Protein AF-A0A0N1PFK6-F1 (afdb_monomer)

Organism: Papilio xuthus (NCBI:txid66420)

Solvent-accessible surface area (backbone atoms only — not comparable to full-atom values): 14288 Å² total; per-residue (Å²): 133,55,73,69,57,41,51,41,40,58,69,63,44,64,68,60,34,50,55,53,46,54,52,48,50,71,77,35,75,90,48,53,72,61,76,81,32,76,46,94,57,40,48,54,53,42,52,51,24,39,55,51,46,61,70,35,74,95,40,54,94,47,30,41,56,38,31,46,48,47,32,40,55,36,54,20,63,72,66,43,62,78,63,68,50,61,70,59,53,51,52,34,41,50,47,38,32,30,60,59,40,50,70,73,88,45,88,84,58,74,76,80,66,76,53,59,68,61,36,18,48,26,21,36,51,23,51,36,33,32,46,67,63,21,69,51,49,38,58,46,47,67,80,49,64,56,66,59,11,53,54,39,40,57,77,49,46,90,80,39,98,61,32,70,67,48,51,49,41,48,52,51,34,52,42,44,48,41,73,76,32,65,68,51,32,48,43,36,58,74,74,62,49,34,60,61,46,50,51,50,46,51,53,51,55,54,50,65,66,68,73,68,84,82,68,92,75,90,68,85,76,91,54,76,62,62,57,56,46,51,48,51,52,48,52,43,52,53,59,69,67,59,61,78,78,79,70,74,84,81,82,129

Mean predicted aligned error: 8.83 Å

pLDDT: mean 83.23, std 18.23, range [33.31, 98.56]

Nearest PDB structures (foldseek):
  6nmg-assembly2_B  TM=7.975E-01  e=4.192E-07  Rattus norvegicus
  6nmj-assembly2_B  TM=7.894E-01  e=5.209E-07  Rattus norvegicus
  6n86-assembly1_B  TM=8.298E-01  e=7.703E-07  Bos taurus
  6vu8-assembly1_A  TM=7.741E-01  e=7.062E-07  Rattus norvegicus
  6nmj-assembly1_A  TM=7.423E-01  e=2.491E-06  Rattus norvegicus

Sequence (252 aa):
MNEEEIKVLSSGDKSGVLQILEKFLKDNENVFTFPNLSMNNNRVSLWAALFQLIQEPSLESVHAMCLSALRILSRDKLEVDAIVCEKWIIILIDKAGLFNFLNIDDETRPVEIIPQKEEAIEALKCLCNLALNSEVSRALCAHTAIAQGLVARLRSYKDIPYKDDIMLFDMKLLFILTALRQDISAKIKSELHGMDYLISCLNEIITEASVDPDVAGACGGVTGDSHCFLQIIFYFCAKFHQDPRSHSEYNA

InterPro domains:
  IPR011989 Armadillo-like helical [G3DSA:1.25.10.10] (6-250)
  IPR016024 Armadillo-type fold [SSF48371] (14-205)
  IPR019318 Guanine nucleotide exchange factor, Ric8 [PF10165] (66-211)
  IPR019318 Guanine nucleotide exchange factor, Ric8 [PTHR12425] (15-210)

Radius of gyration: 19.98 Å; Cα contacts (8 Å, |Δi|>4): 245; chains: 1; bounding box: 55×53×53 Å

Foldseek 3Di:
DDPVLLVLLQVLPLVSVVVSLVVLCVVQVPPQADPVCVPPVNLLSNLVSLLVLLPDPVNVVCNLSSLSNLLSSLSHLPCLQVRDDLVSLVSLCVQLLLVLLPPPVPPPDDDRPQHDPSSNLSSLSSLLSCLQRYVNSLVSVLVDCSLVSLLSVLVPLVVHPPSLSSLLSSLSNLLSNLVPDVSSVCCCVPPSVSVVSLVVSVVVLVVVVVVDPPPPDDDDDPDCSSVVSCVSSVVVNVVSVPDPVVPPPPDD

Structure (mmCIF, N/CA/C/O backbone):
data_AF-A0A0N1PFK6-F1
#
_entry.id   AF-A0A0N1PFK6-F1
#
loop_
_atom_site.group_PDB
_atom_site.id
_atom_site.type_symbol
_atom_site.label_atom_id
_atom_site.label_alt_id
_atom_site.label_comp_id
_atom_site.label_asym_id
_atom_site.label_entity_id
_atom_site.label_seq_id
_atom_site.pdbx_PDB_ins_code
_atom_site.Cartn_x
_atom_site.Cartn_y
_atom_site.Cartn_z
_atom_site.occupancy
_atom_site.B_iso_or_equiv
_atom_site.auth_seq_id
_atom_site.auth_comp_id
_atom_site.auth_asym_id
_atom_site.auth_atom_id
_atom_site.pdbx_PDB_model_num
ATOM 1 N N . MET A 1 1 ? -6.888 -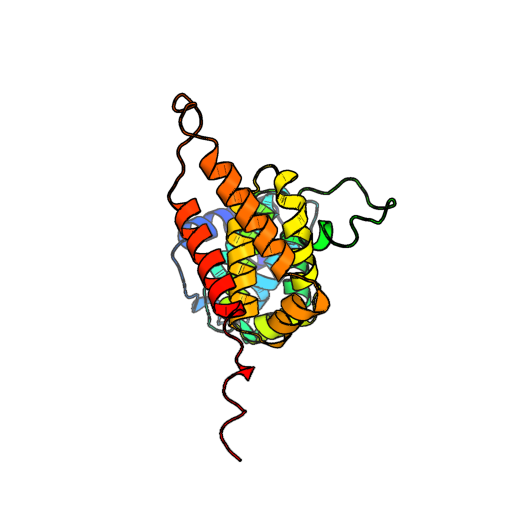4.265 19.476 1.00 87.06 1 MET A N 1
ATOM 2 C CA . MET A 1 1 ? -8.054 -3.376 19.582 1.00 87.06 1 MET A CA 1
ATOM 3 C C . MET A 1 1 ? -9.297 -4.204 19.847 1.00 87.06 1 MET A C 1
ATOM 5 O O . MET A 1 1 ? -9.402 -5.290 19.282 1.00 87.06 1 MET A O 1
ATOM 9 N N . ASN A 1 2 ? -10.178 -3.740 20.728 1.00 88.00 2 ASN A N 1
ATOM 10 C CA . ASN A 1 2 ? -11.491 -4.343 20.982 1.00 88.00 2 ASN A CA 1
ATOM 11 C C . ASN A 1 2 ? -12.616 -3.566 20.265 1.00 88.00 2 ASN A C 1
ATOM 13 O O . ASN A 1 2 ? -12.363 -2.543 19.634 1.00 88.00 2 ASN A O 1
ATOM 17 N N . GLU A 1 3 ? -13.854 -4.056 20.352 1.00 89.56 3 GLU A N 1
ATOM 18 C CA . GLU A 1 3 ? -15.020 -3.440 19.696 1.00 89.56 3 GLU A CA 1
ATOM 19 C C . GLU A 1 3 ? -15.265 -1.986 20.111 1.00 89.56 3 GLU A C 1
ATOM 21 O O . GLU A 1 3 ? -15.602 -1.161 19.266 1.00 89.56 3 GLU A O 1
ATOM 26 N N . GLU A 1 4 ? -15.067 -1.646 21.386 1.00 91.94 4 GLU A N 1
ATOM 27 C CA . GLU A 1 4 ? -15.267 -0.273 21.860 1.00 91.94 4 GLU A CA 1
ATOM 28 C C . GLU A 1 4 ? -14.193 0.674 21.318 1.00 91.94 4 GLU A C 1
ATOM 30 O O . GLU A 1 4 ? -14.508 1.771 20.863 1.00 91.94 4 GLU A O 1
ATOM 35 N N . GLU A 1 5 ? -12.935 0.227 21.263 1.00 94.31 5 GLU A N 1
ATOM 36 C CA . GLU A 1 5 ? -11.854 0.980 20.620 1.00 94.31 5 GLU A CA 1
ATOM 37 C C . GLU A 1 5 ? -12.150 1.190 19.118 1.00 94.31 5 GLU A C 1
ATOM 39 O O . GLU A 1 5 ? -11.959 2.291 18.607 1.00 94.31 5 GLU A O 1
ATOM 44 N N . ILE A 1 6 ? -12.703 0.192 18.413 1.00 95.19 6 ILE A N 1
ATOM 45 C CA . ILE A 1 6 ? -13.096 0.320 16.993 1.00 95.19 6 ILE A CA 1
ATOM 46 C C . ILE A 1 6 ? -14.239 1.332 16.805 1.00 95.19 6 ILE A C 1
ATOM 48 O O . ILE A 1 6 ? -14.230 2.099 15.838 1.00 95.19 6 ILE A O 1
ATOM 52 N N . LYS A 1 7 ? -15.212 1.386 17.723 1.00 94.19 7 LYS A N 1
ATOM 53 C CA . LYS A 1 7 ? -16.290 2.390 17.673 1.00 94.19 7 LYS A CA 1
ATOM 54 C C . LYS A 1 7 ? -15.757 3.810 17.850 1.00 94.19 7 LYS A C 1
ATOM 56 O O . LYS A 1 7 ? -16.206 4.704 17.139 1.00 94.19 7 LYS A O 1
ATOM 61 N N . VAL A 1 8 ? -14.786 4.014 18.744 1.00 94.69 8 VAL A N 1
ATOM 62 C CA . VAL A 1 8 ? -14.119 5.318 18.909 1.00 94.69 8 VAL A CA 1
ATOM 63 C C . VAL A 1 8 ? -13.335 5.694 17.651 1.00 94.69 8 VAL A C 1
ATOM 65 O O . VAL A 1 8 ? -13.401 6.837 17.215 1.00 94.69 8 VAL A O 1
ATOM 68 N N . LEU A 1 9 ? -12.654 4.743 17.004 1.00 96.12 9 LEU A N 1
ATOM 69 C CA . LEU A 1 9 ? -12.011 5.013 15.712 1.00 96.12 9 LEU A CA 1
ATOM 70 C C . LEU A 1 9 ? -13.029 5.432 14.645 1.00 96.12 9 LEU A C 1
ATOM 72 O O . LEU A 1 9 ? -12.786 6.364 13.887 1.00 96.12 9 LEU A O 1
ATOM 76 N N . SER A 1 10 ? -14.189 4.779 14.622 1.00 93.81 10 SER A N 1
ATOM 77 C CA . SER A 1 10 ? -15.251 5.059 13.649 1.00 93.81 10 SER A CA 1
ATOM 78 C C . SER A 1 10 ? -15.951 6.404 13.884 1.00 93.81 10 SER A C 1
ATOM 80 O O . SER A 1 10 ? -16.542 6.948 12.952 1.00 93.81 10 SER A O 1
ATOM 82 N N . SER A 1 11 ? -15.911 6.949 15.107 1.00 92.38 11 SER A N 1
ATOM 83 C CA . SER A 1 11 ? -16.504 8.257 15.412 1.00 92.38 11 SER A CA 1
ATOM 84 C C . SER A 1 11 ? -15.656 9.430 14.918 1.00 92.38 11 SER A C 1
ATOM 86 O O . SER A 1 11 ? -16.182 10.532 14.775 1.00 92.38 11 SER A O 1
ATOM 88 N N . GLY A 1 12 ? -14.360 9.209 14.668 1.00 90.19 12 GLY A N 1
ATOM 89 C CA . GLY A 1 12 ? -13.431 10.262 14.266 1.00 90.19 12 GLY A CA 1
ATOM 90 C C . GLY A 1 12 ? -13.062 11.237 15.388 1.00 90.19 12 GLY A C 1
ATOM 91 O O . GLY A 1 12 ? -12.513 12.300 15.098 1.00 90.19 12 GLY A O 1
ATOM 92 N N . ASP A 1 13 ? -13.337 10.911 16.660 1.00 92.19 13 ASP A N 1
ATOM 93 C CA . ASP A 1 13 ? -12.900 11.746 17.786 1.00 92.19 13 ASP A CA 1
ATOM 94 C C . ASP A 1 13 ? -11.369 11.788 17.856 1.00 92.19 13 ASP A C 1
ATOM 96 O O . ASP A 1 13 ? -10.722 10.832 18.280 1.00 92.19 13 ASP A O 1
ATOM 100 N N . LYS A 1 14 ? -10.780 12.915 17.448 1.00 91.38 14 LYS A N 1
ATOM 101 C CA . LYS A 1 14 ? -9.330 13.061 17.274 1.00 91.38 14 LYS A CA 1
ATOM 102 C C . LYS A 1 14 ? -8.529 12.657 18.515 1.00 91.38 14 LYS A C 1
ATOM 104 O O . LYS A 1 14 ? -7.483 12.026 18.375 1.00 91.38 14 LYS A O 1
ATOM 109 N N . SER A 1 15 ? -8.996 13.017 19.714 1.00 93.00 15 SER A N 1
ATOM 110 C CA . SER A 1 15 ? -8.278 12.701 20.954 1.00 93.00 15 SER A CA 1
ATOM 111 C C . SER A 1 15 ? -8.319 11.204 21.259 1.00 93.00 15 SER A C 1
ATOM 113 O O . SER A 1 15 ? -7.267 10.605 21.492 1.00 93.00 15 SER A O 1
ATOM 115 N N . GLY A 1 16 ? -9.502 10.586 21.189 1.00 94.06 16 GLY A N 1
ATOM 116 C CA . GLY A 1 16 ? -9.662 9.145 21.363 1.00 94.06 16 GLY A CA 1
ATOM 117 C C . GLY A 1 16 ? -8.916 8.335 20.302 1.00 94.06 16 GLY A C 1
ATOM 118 O O . GLY A 1 16 ? -8.212 7.385 20.639 1.00 94.06 16 GLY A O 1
ATOM 119 N N . VAL A 1 17 ? -8.998 8.746 19.033 1.00 95.81 17 VAL A N 1
ATOM 120 C CA . VAL A 1 17 ? -8.288 8.117 17.909 1.00 95.81 17 VAL A CA 1
ATOM 121 C C . VAL A 1 17 ? -6.782 8.105 18.157 1.00 95.81 17 VAL A C 1
ATOM 123 O O . VAL A 1 17 ? -6.159 7.049 18.055 1.00 95.81 17 VAL A O 1
ATOM 126 N N . LEU A 1 18 ? -6.200 9.250 18.523 1.00 95.62 18 LEU A N 1
ATOM 127 C CA . LEU A 1 18 ? -4.764 9.366 18.766 1.00 95.62 18 LEU A CA 1
ATOM 128 C C . LEU A 1 18 ? -4.313 8.440 19.903 1.00 95.62 18 LEU A C 1
ATOM 130 O O . LEU A 1 18 ? -3.395 7.647 19.709 1.00 95.62 18 LEU A O 1
ATOM 134 N N . GLN A 1 19 ? -5.011 8.453 21.043 1.00 96.00 19 GLN A N 1
ATOM 135 C CA . GLN A 1 19 ? -4.680 7.592 22.186 1.00 96.00 19 GLN A CA 1
ATOM 136 C C . GLN A 1 19 ? -4.753 6.097 21.839 1.00 96.00 19 GLN A C 1
ATOM 138 O O . GLN A 1 19 ? -3.882 5.314 22.226 1.00 96.00 19 GLN A O 1
ATOM 143 N N . ILE A 1 20 ? -5.788 5.691 21.099 1.00 97.56 20 ILE A N 1
ATOM 144 C CA . ILE A 1 20 ? -5.989 4.296 20.692 1.00 97.56 20 ILE A CA 1
ATOM 145 C C . ILE A 1 20 ? -4.896 3.851 19.718 1.00 97.56 20 ILE A C 1
ATOM 147 O O . ILE A 1 20 ? -4.346 2.757 19.875 1.00 97.56 20 ILE A O 1
ATOM 151 N N . LEU A 1 21 ? -4.564 4.685 18.728 1.00 97.38 21 LEU A N 1
ATOM 152 C CA . LEU A 1 21 ? -3.525 4.375 17.751 1.00 97.38 21 LEU A CA 1
ATOM 153 C C . LEU A 1 21 ? -2.139 4.326 18.405 1.00 97.38 21 LEU A C 1
ATOM 155 O O . LEU A 1 21 ? -1.420 3.360 18.172 1.00 97.38 21 LEU A O 1
ATOM 159 N N . GLU A 1 22 ? -1.773 5.284 19.262 1.00 96.56 22 GLU A N 1
ATOM 160 C CA . GLU A 1 22 ? -0.477 5.285 19.964 1.00 96.56 22 GLU A CA 1
ATOM 161 C C . GLU A 1 22 ? -0.272 4.000 20.767 1.00 96.56 22 GLU A C 1
ATOM 163 O O . GLU A 1 22 ? 0.755 3.326 20.637 1.00 96.56 22 GLU A O 1
ATOM 168 N N . LYS A 1 23 ? -1.283 3.623 21.556 1.00 96.88 23 LYS A N 1
ATOM 169 C CA . LYS A 1 23 ? -1.273 2.381 22.330 1.00 96.88 23 LYS A CA 1
ATOM 170 C C . LYS A 1 23 ? -1.140 1.163 21.418 1.00 96.88 23 LYS A C 1
ATOM 172 O O . LYS A 1 23 ? -0.291 0.309 21.653 1.00 96.88 23 LYS A O 1
ATOM 177 N N . PHE A 1 24 ? -1.943 1.086 20.357 1.00 97.12 24 PHE A N 1
ATOM 178 C CA . PHE A 1 24 ? -1.900 -0.049 19.439 1.00 97.12 24 PHE A CA 1
ATOM 179 C C . PHE A 1 24 ? -0.540 -0.199 18.756 1.00 97.12 24 PHE A C 1
ATOM 181 O O . PHE A 1 24 ? -0.008 -1.307 18.719 1.00 97.12 24 PHE A O 1
ATOM 188 N N . LEU A 1 25 ? 0.032 0.889 18.236 1.00 96.75 25 LEU A N 1
ATOM 189 C CA . LEU A 1 25 ? 1.325 0.854 17.554 1.00 96.75 25 LEU A CA 1
ATOM 190 C C . LEU A 1 25 ? 2.434 0.395 18.503 1.00 96.75 25 LEU A C 1
ATOM 192 O O . LEU A 1 25 ? 3.212 -0.488 18.143 1.00 96.75 25 LEU A O 1
ATOM 196 N N . LYS A 1 26 ? 2.449 0.927 19.730 1.00 96.12 26 LYS A N 1
ATOM 197 C CA . LYS A 1 26 ? 3.406 0.542 20.772 1.00 96.12 26 LYS A CA 1
ATOM 198 C C . LYS A 1 26 ? 3.304 -0.939 21.140 1.00 96.12 26 LYS A C 1
ATOM 200 O O . LYS A 1 26 ? 4.322 -1.614 21.258 1.00 96.12 26 LYS A O 1
ATOM 205 N N . ASP A 1 27 ? 2.087 -1.446 21.307 1.00 95.69 27 ASP A N 1
ATOM 206 C CA . ASP A 1 27 ? 1.864 -2.806 21.801 1.00 95.69 27 ASP A CA 1
ATOM 207 C C . ASP A 1 27 ? 2.054 -3.878 20.711 1.00 95.69 27 ASP A C 1
ATOM 209 O O . ASP A 1 27 ? 2.263 -5.048 21.028 1.00 95.69 27 ASP A O 1
ATOM 213 N N . ASN A 1 28 ? 1.971 -3.509 19.424 1.00 95.25 28 ASN A N 1
ATOM 214 C CA . ASN A 1 28 ? 1.852 -4.474 18.323 1.00 95.25 28 ASN A CA 1
ATOM 215 C C . ASN A 1 28 ? 2.958 -4.379 17.262 1.00 95.25 28 ASN A C 1
ATOM 217 O O . ASN A 1 28 ? 2.881 -5.063 16.240 1.00 95.25 28 ASN A O 1
ATOM 221 N N . GLU A 1 29 ? 4.013 -3.591 17.488 1.00 91.06 29 GLU A N 1
ATOM 222 C CA . GLU A 1 29 ? 5.084 -3.378 16.504 1.00 91.06 29 GLU A CA 1
ATOM 223 C C . GLU A 1 29 ? 5.732 -4.679 16.000 1.00 91.06 29 GLU A C 1
ATOM 225 O O . GLU A 1 29 ? 6.093 -4.761 14.826 1.00 91.06 29 GLU A O 1
ATOM 230 N N . ASN A 1 30 ? 5.835 -5.705 16.851 1.00 91.62 30 ASN A N 1
ATOM 231 C CA . ASN A 1 30 ? 6.429 -7.012 16.533 1.00 91.62 30 ASN A CA 1
ATOM 232 C C . ASN A 1 30 ? 5.401 -8.155 16.495 1.00 91.62 30 ASN A C 1
ATOM 234 O O . ASN A 1 30 ? 5.761 -9.329 16.570 1.00 91.62 30 ASN A O 1
ATOM 238 N N . VAL A 1 31 ? 4.114 -7.823 16.384 1.00 93.19 31 VAL A N 1
ATOM 239 C CA . VAL A 1 31 ? 3.025 -8.801 16.303 1.00 93.19 31 VAL A CA 1
ATOM 240 C C . VAL A 1 31 ? 2.725 -9.124 14.837 1.00 93.19 31 VAL A C 1
ATOM 242 O O . VAL A 1 31 ? 2.767 -8.253 13.965 1.00 93.19 31 VAL A O 1
ATOM 245 N N . PHE A 1 32 ? 2.445 -10.402 14.568 1.00 91.62 32 PHE A N 1
ATOM 246 C CA . PHE A 1 32 ? 2.219 -10.934 13.217 1.00 91.62 32 PHE A CA 1
ATOM 247 C C . PHE A 1 32 ? 0.873 -11.647 13.048 1.00 91.62 32 PHE A C 1
ATOM 249 O O . PHE A 1 32 ? 0.546 -12.047 11.939 1.00 91.62 32 PHE A O 1
ATOM 256 N N . THR A 1 33 ? 0.101 -11.831 14.121 1.00 91.44 33 THR A N 1
ATOM 257 C CA . THR A 1 33 ? -1.222 -12.472 14.066 1.00 91.44 33 THR A CA 1
ATOM 258 C C . THR A 1 33 ? -2.175 -11.774 15.023 1.00 91.44 33 THR A C 1
ATOM 260 O O . THR A 1 33 ? -1.762 -11.375 16.112 1.00 91.44 33 THR A O 1
ATOM 263 N N . PHE A 1 34 ? -3.447 -11.657 14.637 1.00 91.81 34 PHE A N 1
ATOM 264 C CA . PHE A 1 34 ? -4.484 -11.013 15.447 1.00 91.81 34 PHE A CA 1
ATOM 265 C C . PHE A 1 34 ? -5.727 -11.903 15.596 1.00 91.81 34 PHE A C 1
ATOM 267 O O . PHE A 1 34 ? -6.791 -11.576 15.062 1.00 91.81 34 PHE A O 1
ATOM 274 N N . PRO A 1 35 ? -5.645 -13.030 16.333 1.00 89.56 35 PRO A N 1
ATOM 275 C CA . PRO A 1 35 ? -6.764 -13.968 16.455 1.00 89.56 35 PRO A CA 1
ATOM 276 C C . PRO A 1 35 ? -8.042 -13.325 17.007 1.00 89.56 35 PRO A C 1
ATOM 278 O O . PRO A 1 35 ? -9.144 -13.671 16.587 1.00 89.56 35 PRO A O 1
ATOM 281 N N . ASN A 1 36 ? -7.893 -12.344 17.900 1.00 87.56 36 ASN A N 1
ATOM 282 C CA . ASN A 1 36 ? -8.989 -11.584 18.500 1.00 87.56 36 ASN A CA 1
ATOM 283 C C . ASN A 1 36 ? -9.784 -10.734 17.492 1.00 87.56 36 ASN A C 1
ATOM 285 O O . ASN A 1 36 ? -10.926 -10.382 17.778 1.00 87.56 36 ASN A O 1
ATOM 289 N N . LEU A 1 37 ? -9.210 -10.404 16.329 1.00 90.69 37 LEU A N 1
ATOM 290 C CA . LEU A 1 37 ? -9.904 -9.657 15.276 1.00 90.69 37 LEU A CA 1
ATOM 291 C C . LEU A 1 37 ? -10.768 -10.547 14.371 1.00 90.69 37 LEU A C 1
ATOM 293 O O . LEU A 1 37 ? -11.620 -10.024 13.658 1.00 90.69 37 LEU A O 1
ATOM 297 N N . SER A 1 38 ? -10.592 -11.869 14.427 1.00 86.31 38 SER A N 1
ATOM 298 C CA . SER A 1 38 ? -11.361 -12.836 13.621 1.00 86.31 38 SER A CA 1
ATOM 299 C C . SER A 1 38 ? -12.799 -13.030 14.132 1.00 86.31 38 SER A C 1
ATOM 301 O O . SER A 1 38 ? -13.604 -13.719 13.516 1.00 86.31 38 SER A O 1
ATOM 303 N N . MET A 1 39 ? -13.140 -12.444 15.283 1.00 85.25 39 MET A N 1
ATOM 304 C CA . MET A 1 39 ? -14.482 -12.497 15.867 1.00 85.25 39 MET A CA 1
ATOM 305 C C . MET A 1 39 ? -15.296 -11.262 15.467 1.00 85.25 39 MET A C 1
ATOM 307 O O . MET A 1 39 ? -14.737 -10.179 15.302 1.00 85.25 39 MET A O 1
ATOM 311 N N . ASN A 1 40 ? -16.620 -11.413 15.352 1.00 85.50 40 ASN A N 1
ATOM 312 C CA . ASN A 1 40 ? -17.589 -10.314 15.203 1.00 85.50 40 ASN A CA 1
ATOM 313 C C . ASN A 1 40 ? -17.289 -9.315 14.066 1.00 85.50 40 ASN A C 1
ATOM 315 O O . ASN A 1 40 ? -17.614 -8.136 14.168 1.00 85.50 40 ASN A O 1
ATOM 319 N N . ASN A 1 41 ? -16.664 -9.769 12.973 1.00 89.50 41 ASN A N 1
ATOM 320 C CA . ASN A 1 41 ? -16.214 -8.917 11.863 1.00 89.50 41 ASN A CA 1
ATOM 321 C C . ASN A 1 41 ? -15.255 -7.783 12.283 1.00 89.50 41 ASN A C 1
ATOM 323 O O . ASN A 1 41 ? -15.082 -6.815 11.541 1.00 89.50 41 ASN A O 1
ATOM 327 N N . ASN A 1 42 ? -14.596 -7.898 13.441 1.00 92.56 42 ASN A N 1
ATOM 328 C CA . ASN A 1 42 ? -13.743 -6.845 13.993 1.00 92.56 42 ASN A CA 1
ATOM 329 C C . ASN A 1 42 ? -12.601 -6.465 13.052 1.00 92.56 42 ASN A C 1
ATOM 331 O O . ASN A 1 42 ? -12.266 -5.287 12.950 1.00 92.56 42 ASN A O 1
ATOM 335 N N . ARG A 1 43 ? -12.035 -7.432 12.321 1.00 93.50 43 ARG A N 1
ATOM 336 C CA . ARG A 1 43 ? -11.004 -7.177 11.308 1.00 93.50 43 ARG A CA 1
ATOM 337 C C . ARG A 1 43 ? -11.504 -6.228 10.214 1.00 93.50 43 ARG A C 1
ATOM 339 O O . ARG A 1 43 ? -10.863 -5.212 9.961 1.00 93.50 43 ARG A O 1
ATOM 346 N N . VAL A 1 44 ? -12.661 -6.524 9.615 1.00 93.69 44 VAL A N 1
ATOM 347 C CA . VAL A 1 44 ? -13.271 -5.690 8.563 1.00 93.69 44 VAL A CA 1
ATOM 348 C C . VAL A 1 44 ? -13.633 -4.313 9.112 1.00 93.69 44 VAL A C 1
ATOM 350 O O . VAL A 1 44 ? -13.287 -3.307 8.498 1.00 93.69 44 VAL A O 1
ATOM 353 N N . SER A 1 45 ? -14.278 -4.260 10.280 1.00 95.31 45 SER A N 1
ATOM 354 C CA . SER A 1 45 ? -14.696 -3.006 10.918 1.00 95.31 45 SER A CA 1
ATOM 355 C C . SER A 1 45 ? -13.506 -2.108 11.256 1.00 95.31 45 SER A C 1
ATOM 357 O O . SER A 1 45 ? -13.553 -0.906 11.009 1.00 95.31 45 SER A O 1
ATOM 359 N N . LEU A 1 46 ? -12.412 -2.686 11.761 1.00 96.06 46 LEU A N 1
ATOM 360 C CA . LEU A 1 46 ? -11.185 -1.949 12.046 1.00 96.06 46 LEU A CA 1
ATOM 361 C C . LEU A 1 46 ? -10.554 -1.391 10.768 1.00 96.06 46 LEU A C 1
ATOM 363 O O . LEU A 1 46 ? -10.216 -0.212 10.724 1.00 96.06 46 LEU A O 1
ATOM 367 N N . TRP A 1 47 ? -10.413 -2.206 9.720 1.00 96.94 47 TRP A N 1
ATOM 368 C CA . TRP A 1 47 ? -9.865 -1.733 8.446 1.00 96.94 47 TRP A CA 1
ATOM 369 C C . TRP A 1 47 ? -10.730 -0.622 7.849 1.00 96.94 47 TRP A C 1
ATOM 371 O O . TRP A 1 47 ? -10.199 0.412 7.451 1.00 96.94 47 TRP A O 1
ATOM 381 N N . ALA A 1 48 ? -12.054 -0.787 7.857 1.00 97.25 48 ALA A N 1
ATOM 382 C CA . ALA A 1 48 ? -12.984 0.232 7.388 1.00 97.25 48 ALA A CA 1
ATOM 383 C C . ALA A 1 48 ? -12.831 1.553 8.160 1.00 97.25 48 ALA A C 1
ATOM 385 O O . ALA A 1 48 ? -12.725 2.603 7.527 1.00 97.25 48 ALA A O 1
ATOM 386 N N . ALA A 1 49 ? -12.742 1.499 9.494 1.00 97.94 49 ALA A N 1
ATOM 387 C CA . ALA A 1 49 ? -12.527 2.679 10.329 1.00 97.94 49 ALA A CA 1
ATOM 388 C C . ALA A 1 49 ? -11.189 3.369 10.011 1.00 97.94 49 ALA A C 1
ATOM 390 O O . ALA A 1 49 ? -11.154 4.580 9.810 1.00 97.94 49 ALA A O 1
ATOM 391 N N . LEU A 1 50 ? -10.092 2.612 9.887 1.00 98.31 50 LEU A N 1
ATOM 392 C CA . LEU A 1 50 ? -8.776 3.166 9.544 1.00 98.31 50 LEU A CA 1
ATOM 393 C C . LEU A 1 50 ? -8.778 3.835 8.165 1.00 98.31 50 LEU A C 1
ATOM 395 O O . LEU A 1 50 ? -8.280 4.950 8.026 1.00 98.31 50 LEU A O 1
ATOM 399 N N . PHE A 1 51 ? -9.370 3.197 7.152 1.00 98.25 51 PHE A N 1
ATOM 400 C CA . PHE A 1 51 ? -9.486 3.796 5.822 1.00 98.25 51 PHE A CA 1
ATOM 401 C C . PHE A 1 51 ? -10.384 5.035 5.818 1.00 98.25 51 PHE A C 1
ATOM 403 O O . PHE A 1 51 ? -10.065 5.994 5.123 1.00 98.25 51 PHE A O 1
ATOM 410 N N . GLN A 1 52 ? -11.459 5.062 6.609 1.00 97.62 52 GLN A N 1
ATOM 411 C CA . GLN A 1 52 ? -12.293 6.254 6.761 1.00 97.62 52 GLN A CA 1
ATOM 412 C C . GLN A 1 52 ? -11.501 7.423 7.365 1.00 97.62 52 GLN A C 1
ATOM 414 O O . GLN A 1 52 ? -11.569 8.530 6.840 1.00 97.62 52 GLN A O 1
ATOM 419 N N . LEU A 1 53 ? -10.707 7.174 8.411 1.00 97.81 53 LEU A N 1
ATOM 420 C CA . LEU A 1 53 ? -9.861 8.190 9.047 1.00 97.81 53 LEU A CA 1
ATOM 421 C C . LEU A 1 53 ? -8.813 8.763 8.080 1.00 97.81 53 LEU A C 1
ATOM 423 O O . LEU A 1 53 ? -8.626 9.974 8.031 1.00 97.81 53 LEU A O 1
ATOM 427 N N . ILE A 1 54 ? -8.171 7.908 7.274 1.00 97.00 54 ILE A N 1
ATOM 428 C CA . ILE A 1 54 ? -7.171 8.300 6.258 1.00 97.00 54 ILE A CA 1
ATOM 429 C C . ILE A 1 54 ? -7.777 9.199 5.168 1.00 97.00 54 ILE A C 1
ATOM 431 O O . ILE A 1 54 ? -7.072 10.002 4.559 1.00 97.00 54 ILE A O 1
ATOM 435 N N . GLN A 1 55 ? -9.076 9.058 4.898 1.00 95.38 55 GLN A N 1
ATOM 436 C CA . GLN A 1 55 ? -9.783 9.865 3.904 1.00 95.38 55 GLN A CA 1
ATOM 437 C C . GLN A 1 55 ? -10.342 11.179 4.468 1.00 95.38 55 GLN A C 1
ATOM 439 O O . GLN A 1 55 ? -10.789 12.008 3.681 1.00 95.38 55 GLN A O 1
ATOM 444 N N . GLU A 1 56 ? -10.323 11.385 5.787 1.00 95.56 56 GLU A N 1
ATOM 445 C CA . GLU A 1 56 ? -10.872 12.576 6.441 1.00 95.56 56 GLU A CA 1
ATOM 446 C C . GLU A 1 56 ? -9.800 13.680 6.556 1.00 95.56 56 GLU A C 1
ATOM 448 O O . GLU A 1 56 ? -8.867 13.535 7.356 1.00 95.56 56 GLU A O 1
ATOM 453 N N . PRO A 1 57 ? -9.899 14.795 5.800 1.00 92.94 57 PRO A N 1
ATOM 454 C CA . PRO A 1 57 ? -8.862 15.830 5.788 1.00 92.94 57 PRO A CA 1
ATOM 455 C C . PRO A 1 57 ? -8.675 16.521 7.142 1.00 92.94 57 PRO A C 1
ATOM 457 O O . PRO A 1 57 ? -7.559 16.888 7.499 1.00 92.94 57 PRO A O 1
ATOM 460 N N . SER A 1 58 ? -9.737 16.657 7.946 1.00 93.94 58 SER A N 1
ATOM 461 C CA . SER A 1 58 ? -9.633 17.258 9.287 1.00 93.94 58 SER A CA 1
ATOM 462 C C . SER A 1 58 ? -8.792 16.429 10.273 1.00 93.94 58 SER A C 1
ATOM 464 O O . SER A 1 58 ? -8.383 16.922 11.332 1.00 93.94 58 SER A O 1
ATOM 466 N N . LEU A 1 59 ? -8.491 15.179 9.910 1.00 94.50 59 LEU A N 1
ATOM 467 C CA . LEU A 1 59 ? -7.730 14.213 10.692 1.00 94.50 59 LEU A CA 1
ATOM 468 C C . LEU A 1 59 ? -6.346 13.913 10.095 1.00 94.50 59 LEU A C 1
ATOM 470 O O . LEU A 1 59 ? -5.723 12.933 10.491 1.00 94.50 59 LEU A O 1
ATOM 474 N N . GLU A 1 60 ? -5.819 14.776 9.221 1.00 93.25 60 GLU A N 1
ATOM 475 C CA . GLU A 1 60 ? -4.496 14.623 8.583 1.00 93.25 60 GLU A CA 1
ATOM 476 C C . GLU A 1 60 ? -3.385 14.227 9.572 1.00 93.25 60 GLU A C 1
ATOM 478 O O . GLU A 1 60 ? -2.628 13.289 9.339 1.00 93.25 60 GLU A O 1
ATOM 483 N N . SER A 1 61 ? -3.366 14.830 10.765 1.00 93.94 61 SER A N 1
ATOM 484 C CA . SER A 1 61 ? -2.368 14.532 11.804 1.00 93.94 61 SER A CA 1
ATOM 485 C C . SER A 1 61 ? -2.334 13.075 12.298 1.00 93.94 61 SER A C 1
ATOM 487 O O . SER A 1 61 ? -1.385 12.703 12.980 1.00 93.94 61 SER A O 1
ATOM 489 N N . VAL A 1 62 ? -3.367 12.262 12.033 1.00 96.19 62 VAL A N 1
ATOM 490 C CA . VAL A 1 62 ? -3.403 10.833 12.411 1.00 96.19 62 VAL A CA 1
ATOM 491 C C . VAL A 1 62 ? -3.265 9.887 11.213 1.00 96.19 62 VAL A C 1
ATOM 493 O O . VAL A 1 62 ? -3.226 8.670 11.409 1.00 96.19 62 VAL A O 1
ATOM 496 N N . HIS A 1 63 ? -3.164 10.394 9.978 1.00 97.00 63 HIS A N 1
ATOM 497 C CA . HIS A 1 63 ? -3.112 9.565 8.763 1.00 97.00 63 HIS A CA 1
ATOM 498 C C . HIS A 1 63 ? -1.909 8.616 8.771 1.00 97.00 63 HIS A C 1
ATOM 500 O O . HIS A 1 63 ? -2.082 7.409 8.590 1.00 97.00 63 HIS A O 1
ATOM 506 N N . ALA A 1 64 ? -0.714 9.120 9.091 1.00 97.06 64 ALA A N 1
ATOM 507 C CA . ALA A 1 64 ? 0.500 8.304 9.189 1.00 97.06 64 ALA A CA 1
ATOM 508 C C . ALA A 1 64 ? 0.383 7.180 10.240 1.00 97.06 64 ALA A C 1
ATOM 510 O O . ALA A 1 64 ? 0.846 6.056 10.025 1.00 97.06 64 ALA A O 1
ATOM 511 N N . MET A 1 65 ? -0.296 7.443 11.362 1.00 97.62 65 MET A N 1
ATOM 512 C CA . MET A 1 65 ? -0.545 6.438 12.400 1.00 97.62 65 MET A CA 1
ATOM 513 C C . MET A 1 65 ? -1.547 5.375 11.941 1.00 97.62 65 MET A C 1
ATOM 515 O O . MET A 1 65 ? -1.356 4.189 12.213 1.00 97.62 65 MET A O 1
ATOM 519 N N . CYS A 1 66 ? -2.590 5.778 11.211 1.00 98.31 66 CYS A N 1
ATOM 520 C CA . CYS A 1 66 ? -3.550 4.846 10.622 1.00 98.31 66 CYS A CA 1
ATOM 521 C C . CYS A 1 66 ? -2.868 3.923 9.603 1.00 98.31 66 CYS A C 1
ATOM 523 O O . CYS A 1 66 ? -3.067 2.709 9.637 1.00 98.31 66 CYS A O 1
ATOM 525 N N . LEU A 1 67 ? -2.007 4.476 8.742 1.00 98.56 67 LEU A N 1
ATOM 526 C CA . LEU A 1 67 ? -1.214 3.710 7.776 1.00 98.56 67 LEU A CA 1
ATOM 527 C C . LEU A 1 67 ? -0.222 2.769 8.473 1.00 98.56 67 LEU A C 1
ATOM 529 O O . LEU A 1 67 ? -0.106 1.607 8.086 1.00 98.56 67 LEU A O 1
ATOM 533 N N . SER A 1 68 ? 0.411 3.217 9.560 1.00 98.00 68 SER A N 1
ATOM 534 C CA . SER A 1 68 ? 1.270 2.367 10.396 1.00 98.00 68 SER A CA 1
ATOM 535 C C . SER A 1 68 ? 0.501 1.194 11.010 1.00 98.00 68 SER A C 1
ATOM 537 O O . SER A 1 68 ? 1.008 0.068 11.061 1.00 98.00 68 SER A O 1
ATOM 539 N N . ALA A 1 69 ? -0.740 1.430 11.448 1.00 98.00 69 ALA A N 1
ATOM 540 C CA . ALA A 1 69 ? -1.607 0.387 11.981 1.00 98.00 69 ALA A CA 1
ATOM 541 C C . ALA A 1 69 ? -2.005 -0.611 10.883 1.00 98.00 69 ALA A C 1
ATOM 543 O O . ALA A 1 69 ? -1.879 -1.819 11.088 1.00 98.00 69 ALA A O 1
ATOM 544 N N . LEU A 1 70 ? -2.383 -0.133 9.692 1.00 97.75 70 LEU A N 1
ATOM 545 C CA . LEU A 1 70 ? -2.650 -0.980 8.521 1.00 97.75 70 LEU A CA 1
ATOM 546 C C . LEU A 1 70 ? -1.420 -1.800 8.107 1.00 97.75 70 LEU A C 1
ATOM 548 O O . LEU A 1 70 ? -1.540 -2.991 7.811 1.00 97.75 70 LEU A O 1
ATOM 552 N N . ARG A 1 71 ? -0.213 -1.222 8.148 1.00 97.19 71 ARG A N 1
ATOM 553 C CA . ARG A 1 71 ? 1.038 -1.956 7.904 1.00 97.19 71 ARG A CA 1
ATOM 554 C C . ARG A 1 71 ? 1.219 -3.100 8.904 1.00 97.19 71 ARG A C 1
ATOM 556 O O . ARG A 1 71 ? 1.623 -4.185 8.496 1.00 97.19 71 ARG A O 1
ATOM 563 N N . ILE A 1 72 ? 0.955 -2.883 10.192 1.00 96.44 72 ILE A N 1
ATOM 564 C CA . ILE A 1 72 ? 1.036 -3.943 11.211 1.00 96.44 72 ILE A CA 1
ATOM 565 C C . ILE A 1 72 ? -0.010 -5.030 10.932 1.00 96.44 72 ILE A C 1
ATOM 567 O O . ILE A 1 72 ? 0.330 -6.211 10.881 1.00 96.44 72 ILE A O 1
ATOM 571 N N . LEU A 1 73 ? -1.260 -4.633 10.687 1.00 95.19 73 LEU A N 1
ATOM 572 C CA . LEU A 1 73 ? -2.373 -5.553 10.441 1.00 95.19 73 LEU A CA 1
ATOM 573 C C . LEU A 1 73 ? -2.177 -6.386 9.164 1.00 95.19 73 LEU A C 1
ATOM 575 O O . LEU A 1 73 ? -2.481 -7.572 9.162 1.00 95.19 73 LEU A O 1
ATOM 579 N N . SER A 1 74 ? -1.613 -5.807 8.101 1.00 95.12 74 SER A N 1
ATOM 580 C CA . SER A 1 74 ? -1.353 -6.491 6.818 1.00 95.12 74 SER A CA 1
ATOM 581 C C . SER A 1 74 ? -0.254 -7.563 6.872 1.00 95.12 74 SER A C 1
ATOM 583 O O . SER A 1 74 ? -0.053 -8.297 5.900 1.00 95.12 74 SER A O 1
ATOM 585 N N . ARG A 1 75 ? 0.468 -7.687 7.993 1.00 92.62 75 ARG A N 1
ATOM 586 C CA . ARG A 1 75 ? 1.399 -8.805 8.228 1.00 92.62 75 ARG A CA 1
ATOM 587 C C . ARG A 1 75 ? 0.674 -10.100 8.557 1.00 92.62 75 ARG A C 1
ATOM 589 O O . ARG A 1 75 ? 1.216 -11.173 8.291 1.00 92.62 75 ARG A O 1
ATOM 596 N N . ASP A 1 76 ? -0.510 -9.990 9.151 1.00 89.94 76 ASP A N 1
ATOM 597 C CA . ASP A 1 76 ? -1.331 -11.143 9.469 1.00 89.94 76 ASP A CA 1
ATOM 598 C C . ASP A 1 76 ? -1.930 -11.689 8.182 1.00 89.94 76 ASP A C 1
ATOM 600 O O . ASP A 1 76 ? -2.783 -11.067 7.562 1.00 89.94 76 ASP A O 1
ATOM 604 N N . LYS A 1 77 ? -1.448 -12.858 7.767 1.00 84.62 77 LYS A N 1
ATOM 605 C CA . LYS A 1 77 ? -1.867 -13.511 6.523 1.00 84.62 77 LYS A CA 1
ATOM 606 C C . LYS A 1 77 ? -3.302 -14.025 6.596 1.00 84.62 77 LYS A C 1
ATOM 608 O O . LYS A 1 77 ? -3.899 -14.308 5.561 1.00 84.62 77 LYS A O 1
ATOM 613 N N . LEU A 1 78 ? -3.843 -14.187 7.803 1.00 81.25 78 LEU A N 1
ATOM 614 C CA . LEU A 1 78 ? -5.183 -14.713 7.995 1.00 81.25 78 LEU A CA 1
ATOM 615 C C . LEU A 1 78 ? -6.210 -13.691 7.504 1.00 81.25 78 LEU A C 1
ATOM 617 O O . LEU A 1 78 ? -6.143 -12.512 7.839 1.00 81.25 78 LEU A O 1
ATOM 621 N N . GLU A 1 79 ? -7.168 -14.151 6.704 1.00 81.69 79 GLU A N 1
ATOM 622 C CA . GLU A 1 79 ? -8.358 -13.393 6.289 1.00 81.69 79 GLU A CA 1
ATOM 623 C C . GLU A 1 79 ? -8.109 -12.103 5.482 1.00 81.69 79 GLU A C 1
ATOM 625 O O . GLU A 1 79 ? -9.076 -11.456 5.092 1.00 81.69 79 GLU A O 1
ATOM 630 N N . VAL A 1 80 ? -6.864 -11.727 5.159 1.00 87.38 80 VAL A N 1
ATOM 631 C CA . VAL A 1 80 ? -6.590 -10.541 4.320 1.00 87.38 80 VAL A CA 1
ATOM 632 C C . VAL A 1 80 ? -7.270 -10.668 2.958 1.00 87.38 80 VAL A C 1
ATOM 634 O O . VAL A 1 80 ? -7.923 -9.725 2.517 1.00 87.38 80 VAL A O 1
ATOM 637 N N . ASP A 1 81 ? -7.194 -11.850 2.339 1.00 91.06 81 ASP A N 1
ATOM 638 C CA . ASP A 1 81 ? -7.870 -12.147 1.068 1.00 91.06 81 ASP A CA 1
ATOM 639 C C . ASP A 1 81 ? -9.394 -11.965 1.143 1.00 91.06 81 ASP A C 1
ATOM 641 O O . ASP A 1 81 ? -10.020 -11.635 0.141 1.00 91.06 81 ASP A O 1
ATOM 645 N N . ALA A 1 82 ? -9.994 -12.163 2.321 1.00 89.69 82 ALA A N 1
ATOM 646 C CA . ALA A 1 82 ? -11.439 -12.076 2.508 1.00 89.69 82 ALA A CA 1
ATOM 647 C C . ALA A 1 82 ? -11.940 -10.637 2.696 1.00 89.69 82 ALA A C 1
ATOM 649 O O . ALA A 1 82 ? -13.128 -10.380 2.505 1.00 89.69 82 ALA A O 1
ATOM 650 N N . ILE A 1 83 ? -11.064 -9.709 3.097 1.00 92.12 83 ILE A N 1
ATOM 651 C CA . ILE A 1 83 ? -11.466 -8.344 3.466 1.00 92.12 83 ILE A CA 1
ATOM 652 C C . ILE A 1 83 ? -10.958 -7.280 2.494 1.00 92.12 83 ILE A C 1
ATOM 654 O O . ILE A 1 83 ? -11.559 -6.213 2.395 1.00 92.12 83 ILE A O 1
ATOM 658 N N . VAL A 1 84 ? -9.835 -7.525 1.812 1.00 94.94 84 VAL A N 1
ATOM 659 C CA . VAL A 1 84 ? -9.215 -6.526 0.939 1.00 94.94 84 VAL A CA 1
ATOM 660 C C . VAL A 1 84 ? -10.101 -6.243 -0.275 1.00 94.94 84 VAL A C 1
ATOM 662 O O . VAL A 1 84 ? -10.702 -7.142 -0.859 1.00 94.94 84 VAL A O 1
ATOM 665 N N . CYS A 1 85 ? -10.171 -4.978 -0.682 1.00 96.19 85 CYS A N 1
ATOM 666 C CA . CYS A 1 85 ? -10.932 -4.557 -1.852 1.00 96.19 85 CYS A CA 1
ATOM 667 C C . CYS A 1 85 ? -10.170 -3.519 -2.680 1.00 96.19 85 CYS A C 1
ATOM 669 O O . CYS A 1 85 ? -9.233 -2.875 -2.200 1.00 96.19 85 CYS A O 1
ATOM 671 N N . GLU A 1 86 ? -10.597 -3.335 -3.930 1.00 97.12 86 GLU A N 1
ATOM 672 C CA . GLU A 1 86 ? -9.965 -2.418 -4.885 1.00 97.12 86 GLU A CA 1
ATOM 673 C C . GLU A 1 86 ? -9.874 -0.984 -4.351 1.00 97.12 86 GLU A C 1
ATOM 675 O O . GLU A 1 86 ? -8.821 -0.355 -4.437 1.00 97.12 86 GLU A O 1
ATOM 680 N N . LYS A 1 87 ? -10.948 -0.491 -3.715 1.00 97.25 87 LYS A N 1
ATOM 681 C CA . LYS A 1 87 ? -11.000 0.856 -3.129 1.00 97.25 87 LYS A CA 1
ATOM 682 C C . LYS A 1 87 ? -9.850 1.095 -2.145 1.00 97.25 87 LYS A C 1
ATOM 684 O O . LYS A 1 87 ? -9.221 2.147 -2.183 1.00 97.25 87 LYS A O 1
ATOM 689 N N . TRP A 1 88 ? -9.574 0.134 -1.267 1.00 97.62 88 TRP A N 1
ATOM 690 C CA . TRP A 1 88 ? -8.507 0.250 -0.271 1.00 97.62 88 TRP A CA 1
ATOM 691 C C . TRP A 1 88 ? -7.118 0.221 -0.904 1.00 97.62 88 TRP A C 1
ATOM 693 O O . TRP A 1 88 ? -6.252 0.994 -0.503 1.00 97.62 88 TRP A O 1
ATOM 703 N N . ILE A 1 89 ? -6.921 -0.600 -1.940 1.00 98.25 89 ILE A N 1
ATOM 704 C CA . ILE A 1 89 ? -5.681 -0.599 -2.725 1.00 98.25 89 ILE A CA 1
ATOM 705 C C . ILE A 1 89 ? -5.465 0.767 -3.387 1.00 98.25 89 ILE A C 1
ATOM 707 O O . ILE A 1 89 ? -4.374 1.319 -3.285 1.00 98.25 89 ILE A O 1
ATOM 711 N N . ILE A 1 90 ? -6.500 1.352 -3.995 1.00 97.88 90 ILE A N 1
ATOM 712 C CA . ILE A 1 90 ? -6.429 2.683 -4.617 1.00 97.88 90 ILE A CA 1
ATOM 713 C C . ILE A 1 90 ? -6.058 3.760 -3.589 1.00 97.88 90 ILE A C 1
ATOM 715 O O . ILE A 1 90 ? -5.175 4.565 -3.867 1.00 97.88 90 ILE A O 1
ATOM 719 N N . ILE A 1 91 ? -6.664 3.748 -2.395 1.00 97.75 91 ILE A N 1
ATOM 720 C CA . ILE A 1 91 ? -6.325 4.705 -1.325 1.00 97.75 91 ILE A CA 1
ATOM 721 C C . ILE A 1 91 ? -4.859 4.560 -0.900 1.00 97.75 91 ILE A C 1
ATOM 723 O O . ILE A 1 91 ? -4.177 5.561 -0.704 1.00 97.75 91 ILE A O 1
ATOM 727 N N . LEU A 1 92 ? -4.345 3.334 -0.777 1.00 98.31 92 LEU A N 1
ATOM 728 C CA . LEU A 1 92 ? 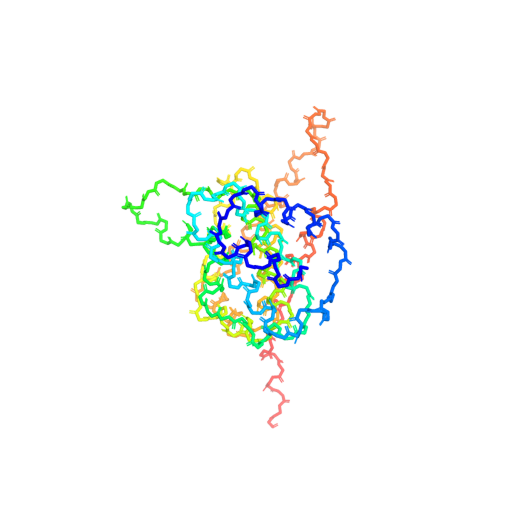-2.936 3.121 -0.439 1.00 98.31 92 LEU A CA 1
ATOM 729 C C . LEU A 1 92 ? -1.994 3.606 -1.549 1.00 98.31 92 LEU A C 1
ATOM 731 O O . LEU A 1 92 ? -0.944 4.159 -1.244 1.00 98.31 92 LEU A O 1
ATOM 735 N N . ILE A 1 93 ? -2.351 3.418 -2.822 1.00 97.38 93 ILE A N 1
ATOM 736 C CA . ILE A 1 93 ? -1.563 3.910 -3.966 1.00 97.38 93 ILE A CA 1
ATOM 737 C C . ILE A 1 93 ? -1.528 5.445 -3.976 1.00 97.38 93 ILE A C 1
ATOM 739 O O . ILE A 1 93 ? -0.470 6.034 -4.202 1.00 97.38 93 ILE A O 1
ATOM 743 N N . ASP A 1 94 ? -2.668 6.076 -3.695 1.00 95.38 94 ASP A N 1
ATOM 744 C CA . ASP A 1 94 ? -2.800 7.527 -3.578 1.00 95.38 94 ASP A CA 1
ATOM 745 C C . ASP A 1 94 ? -1.960 8.078 -2.419 1.00 95.38 94 ASP A C 1
ATOM 747 O O . ASP A 1 94 ? -1.110 8.941 -2.619 1.00 95.38 94 ASP A O 1
ATOM 751 N N . LYS A 1 95 ? -2.088 7.490 -1.222 1.00 96.25 95 LYS A N 1
ATOM 752 C CA . LYS A 1 95 ? -1.294 7.868 -0.043 1.00 96.25 95 LYS A CA 1
ATOM 753 C C . LYS A 1 95 ? 0.198 7.572 -0.183 1.00 96.25 95 LYS A C 1
ATOM 755 O O . LYS A 1 95 ? 1.013 8.284 0.390 1.00 96.25 95 LYS A O 1
ATOM 760 N N . ALA A 1 96 ? 0.571 6.585 -0.997 1.00 96.25 96 ALA A N 1
ATOM 761 C CA . ALA A 1 96 ? 1.953 6.354 -1.410 1.00 96.25 96 ALA A CA 1
ATOM 762 C C . ALA A 1 96 ? 2.482 7.423 -2.390 1.00 96.25 96 ALA A C 1
ATOM 764 O O . ALA A 1 96 ? 3.672 7.414 -2.710 1.00 96.25 96 ALA A O 1
ATOM 765 N N . GLY A 1 97 ? 1.621 8.314 -2.892 1.00 93.62 97 GLY A N 1
ATOM 766 C CA . GLY A 1 97 ? 1.943 9.375 -3.845 1.00 93.62 97 GLY A CA 1
ATOM 767 C C . GLY A 1 97 ? 2.175 8.889 -5.273 1.00 93.62 97 GLY A C 1
ATOM 768 O O . GLY A 1 97 ? 2.686 9.641 -6.094 1.00 93.62 97 GLY A O 1
ATOM 769 N N . LEU A 1 98 ? 1.833 7.641 -5.606 1.00 93.62 98 LEU A N 1
ATOM 770 C CA . LEU A 1 98 ? 2.128 7.066 -6.925 1.00 93.62 98 LEU A CA 1
ATOM 771 C C . LEU A 1 98 ? 1.288 7.696 -8.045 1.00 93.62 98 LEU A C 1
ATOM 773 O O . LEU A 1 98 ? 1.741 7.770 -9.186 1.00 93.62 98 LEU A O 1
ATOM 777 N N . PHE A 1 99 ? 0.088 8.195 -7.734 1.00 91.19 99 PHE A N 1
ATOM 778 C CA . PHE A 1 99 ? -0.736 8.922 -8.704 1.00 91.19 99 PHE A CA 1
ATOM 779 C C . PHE A 1 99 ? -0.178 10.304 -9.059 1.00 91.19 99 PHE A C 1
ATOM 781 O O . PHE A 1 99 ? -0.495 10.826 -10.132 1.00 91.19 99 PHE A O 1
ATOM 788 N N . ASN A 1 100 ? 0.696 10.871 -8.226 1.00 87.38 100 ASN A N 1
ATOM 789 C CA . ASN A 1 100 ? 1.279 12.199 -8.447 1.00 87.38 100 ASN A CA 1
ATOM 790 C C . ASN A 1 100 ? 2.262 12.195 -9.626 1.00 87.38 100 ASN A C 1
ATOM 792 O O . ASN A 1 100 ? 2.453 13.220 -10.266 1.00 87.38 100 ASN A O 1
ATOM 796 N N . PHE A 1 101 ? 2.778 11.018 -9.987 1.00 84.12 101 PHE A N 1
ATOM 797 C CA . PHE A 1 101 ? 3.699 10.824 -11.108 1.00 84.12 101 PHE A CA 1
ATOM 798 C C . PHE A 1 101 ? 2.996 10.383 -12.401 1.00 84.12 101 PHE A C 1
ATOM 800 O O . PHE A 1 101 ? 3.633 10.222 -13.437 1.00 84.12 101 PHE A O 1
ATOM 807 N N . LEU A 1 102 ? 1.677 10.172 -12.378 1.00 83.75 102 LEU A N 1
ATOM 808 C CA . LEU A 1 102 ? 0.918 9.903 -13.601 1.00 83.75 102 LEU A CA 1
ATOM 809 C C . LEU A 1 102 ? 0.651 11.210 -14.353 1.00 83.75 102 LEU A C 1
ATOM 811 O O . LEU A 1 102 ? 0.231 12.181 -13.738 1.00 83.75 102 LEU A O 1
ATOM 815 N N . ASN A 1 103 ? 0.819 11.221 -15.677 1.00 73.06 103 ASN A N 1
ATOM 816 C CA . ASN A 1 103 ? 0.527 12.381 -16.534 1.00 73.06 103 ASN A CA 1
ATOM 817 C C . ASN A 1 103 ? 1.296 13.663 -16.137 1.00 73.06 103 ASN A C 1
ATOM 819 O O . ASN A 1 103 ? 0.713 14.741 -16.108 1.00 73.06 103 ASN A O 1
ATOM 823 N N . ILE A 1 104 ? 2.594 13.553 -15.819 1.00 63.41 104 ILE A N 1
ATOM 824 C CA . ILE A 1 104 ? 3.459 14.708 -15.478 1.00 63.41 104 ILE A CA 1
ATOM 825 C C . ILE A 1 104 ? 3.518 15.734 -16.629 1.00 63.41 104 ILE A C 1
ATOM 827 O O . ILE A 1 104 ? 3.681 16.922 -16.380 1.00 63.41 104 ILE A O 1
ATOM 831 N N . ASP A 1 105 ? 3.302 15.296 -17.872 1.00 62.34 105 ASP A N 1
ATOM 832 C CA . ASP A 1 105 ? 3.273 16.162 -19.060 1.00 62.34 105 ASP A CA 1
ATOM 833 C C . ASP A 1 105 ? 1.980 17.002 -19.193 1.00 62.34 105 ASP A C 1
ATOM 835 O O . ASP A 1 105 ? 1.813 17.739 -20.165 1.00 62.34 105 ASP A O 1
ATOM 839 N N . ASP A 1 106 ? 1.036 16.885 -18.253 1.00 64.62 106 ASP A N 1
ATOM 840 C CA . ASP A 1 106 ? -0.188 17.686 -18.230 1.00 64.62 106 ASP A CA 1
ATOM 841 C C . ASP A 1 106 ? 0.057 19.025 -17.514 1.00 64.62 106 ASP A C 1
ATOM 843 O O . ASP A 1 106 ? 0.008 19.115 -16.285 1.00 64.62 106 ASP A O 1
ATOM 847 N N . GLU A 1 107 ? 0.285 20.088 -18.295 1.00 56.53 107 GLU A N 1
ATOM 848 C CA . GLU A 1 107 ? 0.512 21.462 -17.810 1.00 56.53 107 GLU A CA 1
ATOM 849 C C . GLU A 1 107 ? -0.634 22.024 -16.941 1.00 56.53 107 GLU A C 1
ATOM 851 O O . GLU A 1 107 ? -0.488 23.082 -16.327 1.00 56.53 107 GLU A O 1
ATOM 856 N N . THR A 1 108 ? -1.784 21.344 -16.873 1.00 58.44 108 THR A N 1
ATOM 857 C CA . THR A 1 108 ? -2.922 21.754 -16.038 1.00 58.44 108 THR A CA 1
ATOM 858 C C . THR A 1 108 ? -2.867 21.219 -14.606 1.00 58.44 108 THR A C 1
ATOM 860 O O . THR A 1 108 ? -3.704 21.602 -13.778 1.00 58.44 108 THR A O 1
ATOM 863 N N . ARG A 1 109 ? -1.899 20.354 -14.273 1.00 53.19 109 ARG A N 1
ATOM 864 C CA . ARG A 1 109 ? -1.790 19.794 -12.924 1.00 53.19 109 ARG A CA 1
ATOM 865 C C . ARG A 1 109 ? -1.240 20.817 -11.920 1.00 53.19 109 ARG A C 1
ATOM 867 O O . ARG A 1 109 ? -0.310 21.559 -12.233 1.00 53.19 109 ARG A O 1
ATOM 874 N N . PRO A 1 110 ? -1.771 20.847 -10.682 1.00 50.50 110 PRO A N 1
ATOM 875 C CA . PRO A 1 110 ? -1.128 21.559 -9.584 1.00 50.50 110 PRO A CA 1
ATOM 876 C C . PRO A 1 110 ? 0.317 21.079 -9.408 1.00 50.50 110 PRO A C 1
ATOM 878 O O . PRO A 1 110 ? 0.600 19.906 -9.655 1.00 50.50 110 PRO A O 1
ATOM 881 N N . VAL A 1 111 ? 1.190 21.987 -8.952 1.00 54.91 111 VAL A N 1
ATOM 882 C CA . VAL A 1 111 ? 2.585 21.729 -8.540 1.00 54.91 111 VAL A CA 1
ATOM 883 C C . VAL A 1 111 ? 2.705 20.350 -7.891 1.00 54.91 111 VAL A C 1
ATOM 885 O O . VAL A 1 111 ? 1.883 20.034 -7.029 1.00 54.91 111 VAL A O 1
ATOM 888 N N . GLU A 1 112 ? 3.701 19.559 -8.312 1.00 55.91 112 GLU A N 1
ATOM 889 C CA . GLU A 1 112 ? 3.981 18.210 -7.803 1.00 55.91 112 GLU A CA 1
ATOM 890 C C . GLU A 1 112 ? 3.695 18.115 -6.301 1.00 55.91 112 GLU A C 1
ATOM 892 O O . GLU A 1 112 ? 4.391 18.699 -5.467 1.00 55.91 112 GLU A O 1
ATOM 897 N N . ILE A 1 113 ? 2.624 17.399 -5.950 1.00 68.31 113 ILE A N 1
ATOM 898 C CA . ILE A 1 113 ? 2.270 17.184 -4.552 1.00 68.31 113 ILE A CA 1
ATOM 899 C C . ILE A 1 113 ? 3.243 16.131 -4.036 1.00 68.31 113 ILE A C 1
ATOM 901 O O . ILE A 1 113 ? 3.044 14.931 -4.220 1.00 68.31 113 ILE A O 1
ATOM 905 N N . ILE A 1 114 ? 4.333 16.569 -3.419 1.00 72.75 114 ILE A N 1
ATOM 906 C CA . ILE A 1 114 ? 5.212 15.668 -2.679 1.00 72.75 114 ILE A CA 1
ATOM 907 C C . ILE A 1 114 ? 4.381 15.141 -1.499 1.00 72.75 114 ILE A C 1
ATOM 909 O O . ILE A 1 114 ? 3.913 15.949 -0.692 1.00 72.75 114 ILE A O 1
ATOM 913 N N . PRO A 1 115 ? 4.132 13.821 -1.393 1.00 77.62 115 PRO A N 1
ATOM 914 C CA . PRO A 1 115 ? 3.341 13.291 -0.289 1.00 77.62 115 PRO A CA 1
ATOM 915 C C . PRO A 1 115 ? 4.050 13.550 1.051 1.00 77.62 115 PRO A C 1
ATOM 917 O O . PRO A 1 115 ? 5.252 13.824 1.096 1.00 77.62 115 PRO A O 1
ATOM 920 N N . GLN A 1 116 ? 3.335 13.461 2.172 1.00 89.00 116 GLN A N 1
ATOM 921 C CA . GLN A 1 116 ? 4.012 13.473 3.469 1.00 89.00 116 GLN A CA 1
ATOM 922 C C . GLN A 1 116 ? 4.894 12.224 3.588 1.00 89.00 116 GLN A C 1
ATOM 924 O O . GLN A 1 116 ? 4.447 11.117 3.274 1.00 89.00 116 GLN A O 1
ATOM 929 N N . LYS A 1 117 ? 6.146 12.397 4.031 1.00 93.00 117 LYS A N 1
ATOM 930 C CA . LYS A 1 117 ? 7.161 11.332 4.064 1.00 93.00 117 LYS A CA 1
ATOM 931 C C . LYS A 1 117 ? 6.643 10.076 4.768 1.00 93.00 117 LYS A C 1
ATOM 933 O O . LYS A 1 117 ? 6.715 8.976 4.220 1.00 93.00 117 LYS A O 1
ATOM 938 N N . GLU A 1 118 ? 6.112 10.238 5.974 1.00 95.31 118 GLU A N 1
ATOM 939 C CA . GLU A 1 118 ? 5.675 9.139 6.833 1.00 95.31 118 GLU A CA 1
ATOM 940 C C . GLU A 1 118 ? 4.452 8.422 6.253 1.00 95.31 118 GLU A C 1
ATOM 942 O O . GLU A 1 118 ? 4.410 7.191 6.253 1.00 95.31 118 GLU A O 1
ATOM 947 N N . GLU A 1 119 ? 3.488 9.167 5.704 1.00 95.12 119 GLU A N 1
ATOM 948 C CA . GLU A 1 119 ? 2.326 8.582 5.026 1.00 95.12 119 GLU A CA 1
ATOM 949 C C . GLU A 1 119 ? 2.754 7.750 3.817 1.00 95.12 119 GLU A C 1
ATOM 951 O O . GLU A 1 119 ? 2.362 6.587 3.696 1.00 95.12 119 GLU A O 1
ATOM 956 N N . ALA A 1 120 ? 3.609 8.311 2.957 1.00 96.00 120 ALA A N 1
ATOM 957 C CA . ALA A 1 120 ? 4.060 7.636 1.749 1.00 96.00 120 ALA A CA 1
ATOM 958 C C . ALA A 1 120 ? 4.792 6.329 2.071 1.00 96.00 120 ALA A C 1
ATOM 960 O O . ALA A 1 120 ? 4.495 5.278 1.498 1.00 96.00 120 ALA A O 1
ATOM 961 N N . ILE A 1 121 ? 5.718 6.377 3.030 1.00 96.38 121 ILE A N 1
ATOM 962 C CA . ILE A 1 121 ? 6.509 5.219 3.444 1.00 96.38 121 ILE A CA 1
ATOM 963 C C . ILE A 1 121 ? 5.618 4.133 4.062 1.00 96.38 121 ILE A C 1
ATOM 965 O O . 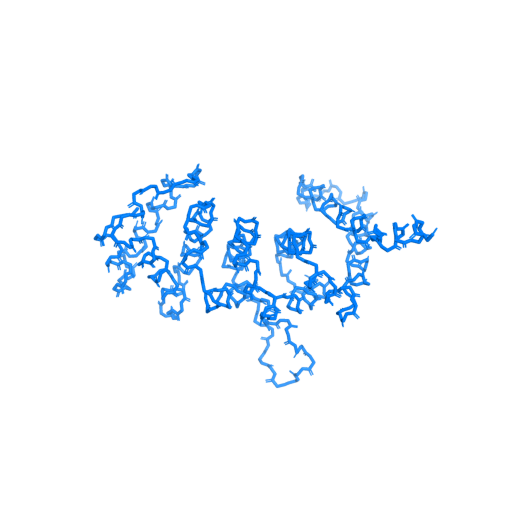ILE A 1 121 ? 5.753 2.956 3.718 1.00 96.38 121 ILE A O 1
ATOM 969 N N . GLU A 1 122 ? 4.704 4.485 4.968 1.00 97.88 122 GLU A N 1
ATOM 970 C CA . GLU A 1 122 ? 3.837 3.496 5.618 1.00 97.88 122 GLU A CA 1
ATOM 971 C C . GLU A 1 122 ? 2.813 2.896 4.645 1.00 97.88 122 GLU A C 1
ATOM 973 O O . GLU A 1 122 ? 2.566 1.686 4.688 1.00 97.88 122 GLU A O 1
ATOM 978 N N . ALA A 1 123 ? 2.302 3.688 3.697 1.00 98.31 123 ALA A N 1
ATOM 979 C CA . ALA A 1 123 ? 1.461 3.194 2.611 1.00 98.31 123 ALA A CA 1
ATOM 980 C C . ALA A 1 123 ? 2.211 2.188 1.720 1.00 98.31 123 ALA A C 1
ATOM 982 O O . ALA A 1 123 ? 1.698 1.094 1.465 1.00 98.31 123 ALA A O 1
ATOM 983 N N . LEU A 1 124 ? 3.451 2.490 1.313 1.00 98.00 124 LEU A N 1
ATOM 984 C CA . LEU A 1 124 ? 4.283 1.573 0.522 1.00 98.00 124 LEU A CA 1
ATOM 985 C C . LEU A 1 124 ? 4.613 0.284 1.281 1.00 98.00 124 LEU A C 1
ATOM 987 O O . LEU A 1 124 ? 4.526 -0.810 0.716 1.00 98.00 124 LEU A O 1
ATOM 991 N N . LYS A 1 125 ? 4.946 0.376 2.574 1.00 97.44 125 LYS A N 1
ATOM 992 C CA . LYS A 1 125 ? 5.163 -0.803 3.427 1.00 97.44 125 LYS A CA 1
ATOM 993 C C . LYS A 1 125 ? 3.900 -1.662 3.522 1.00 97.44 125 LYS A C 1
ATOM 995 O O . LYS A 1 125 ? 3.995 -2.889 3.452 1.00 97.44 125 LYS A O 1
ATOM 1000 N N . CYS A 1 126 ? 2.728 -1.041 3.663 1.00 98.00 126 CYS A N 1
ATOM 1001 C CA . CYS A 1 126 ? 1.447 -1.743 3.685 1.00 98.00 126 CYS A CA 1
ATOM 1002 C C . CYS A 1 126 ? 1.159 -2.433 2.340 1.00 98.00 126 CYS A C 1
ATOM 1004 O O . CYS A 1 126 ? 0.823 -3.618 2.324 1.00 98.00 126 CYS A O 1
ATOM 1006 N N . LEU A 1 127 ? 1.372 -1.747 1.210 1.00 98.31 127 LEU A N 1
ATOM 1007 C CA . LEU A 1 127 ? 1.257 -2.329 -0.134 1.00 98.31 127 LEU A CA 1
ATOM 1008 C C . LEU A 1 127 ? 2.210 -3.514 -0.331 1.00 98.31 127 LEU A C 1
ATOM 1010 O O . LEU A 1 127 ? 1.794 -4.541 -0.862 1.00 98.31 127 LEU A O 1
ATOM 1014 N N . CYS A 1 128 ? 3.458 -3.418 0.143 1.00 97.25 128 CYS A N 1
ATOM 1015 C CA . CYS A 1 128 ? 4.412 -4.529 0.109 1.00 97.25 128 CYS A CA 1
ATOM 1016 C C . CYS A 1 128 ? 3.885 -5.752 0.868 1.00 97.25 128 CYS A C 1
ATOM 1018 O O . CYS A 1 128 ? 3.956 -6.866 0.354 1.00 97.25 128 CYS A O 1
ATOM 1020 N N . ASN A 1 129 ? 3.361 -5.557 2.081 1.00 96.38 129 ASN A N 1
ATOM 1021 C CA . ASN A 1 129 ? 2.822 -6.650 2.893 1.00 96.38 129 ASN A CA 1
ATOM 1022 C C . ASN A 1 129 ? 1.615 -7.306 2.216 1.00 96.38 129 ASN A C 1
ATOM 1024 O O . ASN A 1 129 ? 1.578 -8.529 2.093 1.00 96.38 129 ASN A O 1
ATOM 1028 N N . LEU A 1 130 ? 0.668 -6.500 1.726 1.00 96.94 130 LEU A N 1
ATOM 1029 C CA . LEU A 1 130 ? -0.505 -6.975 0.993 1.00 96.94 130 LEU A CA 1
ATOM 1030 C C . LEU A 1 130 ? -0.105 -7.767 -0.257 1.00 96.94 130 LEU A C 1
ATOM 1032 O O . LEU A 1 130 ? -0.517 -8.912 -0.428 1.00 96.94 130 LEU A O 1
ATOM 1036 N N . ALA A 1 131 ? 0.757 -7.196 -1.100 1.00 96.31 131 ALA A N 1
ATOM 1037 C CA . ALA A 1 131 ? 1.223 -7.842 -2.320 1.00 96.31 131 ALA A CA 1
ATOM 1038 C C . ALA A 1 131 ? 2.024 -9.124 -2.041 1.00 96.31 131 ALA A C 1
ATOM 1040 O O . ALA A 1 131 ? 1.965 -10.068 -2.826 1.00 96.31 131 ALA A O 1
ATOM 1041 N N . LEU A 1 132 ? 2.762 -9.196 -0.932 1.00 94.19 132 LEU A N 1
ATOM 1042 C CA . LEU A 1 132 ? 3.508 -10.396 -0.559 1.00 94.19 132 LEU A CA 1
ATOM 1043 C C . LEU A 1 132 ? 2.578 -11.505 -0.050 1.00 94.19 132 LEU A C 1
ATOM 1045 O O . LEU A 1 132 ? 2.729 -12.664 -0.434 1.00 94.19 132 LEU A O 1
ATOM 1049 N N . ASN A 1 133 ? 1.616 -11.151 0.800 1.00 92.88 133 ASN A N 1
ATOM 1050 C CA . ASN A 1 133 ? 0.840 -12.113 1.578 1.00 92.88 133 ASN A CA 1
ATOM 1051 C C . ASN A 1 133 ? -0.466 -12.566 0.911 1.00 92.88 133 ASN A C 1
ATOM 1053 O O . ASN A 1 133 ? -0.978 -13.611 1.295 1.00 92.88 133 ASN A O 1
ATOM 1057 N N . SER A 1 134 ? -1.000 -11.818 -0.058 1.00 94.62 134 SER A N 1
ATOM 1058 C CA . SER A 1 134 ? -2.360 -12.014 -0.574 1.00 94.62 134 SER A CA 1
ATOM 1059 C C . SER A 1 134 ? -2.390 -12.065 -2.102 1.00 94.62 134 SER A C 1
ATOM 1061 O O . SER A 1 134 ? -1.963 -11.131 -2.785 1.00 94.62 134 SER A O 1
ATOM 1063 N N . GLU A 1 135 ? -2.904 -13.165 -2.661 1.00 94.25 135 GLU A N 1
ATOM 1064 C CA . GLU A 1 135 ? -3.111 -13.286 -4.110 1.00 94.25 135 GLU A CA 1
ATOM 1065 C C . GLU A 1 135 ? -4.242 -12.391 -4.598 1.00 94.25 135 GLU A C 1
ATOM 1067 O O . GLU A 1 135 ? -4.137 -11.836 -5.689 1.00 94.25 135 GLU A O 1
ATOM 1072 N N . VAL A 1 136 ? -5.266 -12.168 -3.774 1.00 96.06 136 VAL A N 1
ATOM 1073 C CA . VAL A 1 136 ? -6.352 -11.237 -4.092 1.00 96.06 136 VAL A CA 1
ATOM 1074 C C . VAL A 1 136 ? -5.821 -9.803 -4.162 1.00 96.06 136 VAL A C 1
ATOM 1076 O O . VAL A 1 136 ? -6.074 -9.101 -5.137 1.00 96.06 136 VAL A O 1
ATOM 1079 N N . SER A 1 137 ? -5.001 -9.381 -3.193 1.00 96.50 137 SER A N 1
ATOM 1080 C CA . SER A 1 137 ? -4.315 -8.077 -3.216 1.00 96.50 137 SER A CA 1
ATOM 1081 C C . SER A 1 137 ? -3.402 -7.956 -4.426 1.00 96.50 137 SER A C 1
ATOM 1083 O O . SER A 1 137 ? -3.430 -6.925 -5.096 1.00 96.50 137 SER A O 1
ATOM 1085 N N . ARG A 1 138 ? -2.669 -9.053 -4.710 1.00 96.38 138 ARG A N 1
ATOM 1086 C CA . ARG A 1 138 ? -2.148 -9.471 -6.020 1.00 96.38 138 ARG A CA 1
ATOM 1087 C C . ARG A 1 138 ? -3.057 -8.920 -7.096 1.00 96.38 138 ARG A C 1
ATOM 1089 O O . ARG A 1 138 ? -2.782 -7.825 -7.567 1.00 96.38 138 ARG A O 1
ATOM 1096 N N . ALA A 1 139 ? -4.108 -9.670 -7.429 1.00 96.62 139 ALA A N 1
ATOM 1097 C CA . ALA A 1 139 ? -5.104 -9.461 -8.481 1.00 96.62 139 ALA A CA 1
ATOM 1098 C C . ALA A 1 139 ? -5.589 -8.010 -8.611 1.00 96.62 139 ALA A C 1
ATOM 1100 O O . ALA A 1 139 ? -5.496 -7.433 -9.699 1.00 96.62 139 ALA A O 1
ATOM 1101 N N . LEU A 1 140 ? -5.996 -7.399 -7.500 1.00 97.06 140 LEU A N 1
ATOM 1102 C CA . LEU A 1 140 ? -6.483 -6.021 -7.453 1.00 97.06 140 LEU A CA 1
ATOM 1103 C C . LEU A 1 140 ? -5.440 -5.027 -7.984 1.00 97.06 140 LEU A C 1
ATOM 1105 O O . LEU A 1 140 ? -5.770 -4.192 -8.818 1.00 97.06 140 LEU A O 1
ATOM 1109 N N . CYS A 1 141 ? -4.163 -5.168 -7.613 1.00 96.88 141 CYS A N 1
ATOM 1110 C CA . CYS A 1 141 ? -3.093 -4.280 -8.082 1.00 96.88 141 CYS A CA 1
ATOM 1111 C C . CYS A 1 141 ? -2.895 -4.251 -9.614 1.00 96.88 141 CYS A C 1
ATOM 1113 O O . CYS A 1 141 ? -2.423 -3.249 -10.131 1.00 96.88 141 CYS A O 1
ATOM 1115 N N . ALA A 1 142 ? -3.239 -5.295 -10.377 1.00 94.31 142 ALA A N 1
ATOM 1116 C CA . ALA A 1 142 ? -3.079 -5.265 -11.851 1.00 94.31 142 ALA A CA 1
ATOM 1117 C C . ALA A 1 142 ? -4.176 -4.456 -12.522 1.00 94.31 142 ALA A C 1
ATOM 1119 O O . ALA A 1 142 ? -3.975 -3.968 -13.632 1.00 94.31 142 ALA A O 1
ATOM 1120 N N . HIS A 1 143 ? -5.329 -4.342 -11.865 1.00 93.31 143 HIS A N 1
ATOM 1121 C CA . HIS A 1 143 ? -6.447 -3.557 -12.363 1.00 93.31 143 HIS A CA 1
ATOM 1122 C C . HIS A 1 143 ? -6.313 -2.073 -11.993 1.00 93.31 143 HIS A C 1
ATOM 1124 O O . HIS A 1 143 ? -7.079 -1.253 -12.485 1.00 93.31 143 HIS A O 1
ATOM 1130 N N . THR A 1 144 ? -5.306 -1.701 -11.195 1.00 95.06 144 THR A N 1
ATOM 1131 C CA . THR A 1 144 ? -5.001 -0.304 -10.871 1.00 95.06 144 THR A CA 1
ATOM 1132 C C . THR A 1 144 ? -3.832 0.245 -11.697 1.00 95.06 144 THR A C 1
ATOM 1134 O O . THR A 1 144 ? -3.180 -0.457 -12.475 1.00 95.06 144 THR A O 1
ATOM 1137 N N . ALA A 1 145 ? -3.539 1.536 -11.515 1.00 93.62 145 ALA A N 1
ATOM 1138 C CA . ALA A 1 145 ? -2.404 2.208 -12.143 1.00 93.62 145 ALA A CA 1
ATOM 1139 C C . ALA A 1 145 ? -1.088 2.091 -11.344 1.00 93.62 145 ALA A C 1
ATOM 1141 O O . ALA A 1 145 ? -0.166 2.873 -11.567 1.00 93.62 145 ALA A O 1
ATOM 1142 N N . ILE A 1 146 ? -0.975 1.134 -10.411 1.00 96.38 146 ILE A N 1
ATOM 1143 C CA . ILE A 1 146 ? 0.209 0.998 -9.545 1.00 96.38 146 ILE A CA 1
ATOM 1144 C C . ILE A 1 146 ? 1.499 0.771 -10.340 1.00 96.38 146 ILE A C 1
ATOM 1146 O O . ILE A 1 146 ? 2.526 1.361 -10.023 1.00 96.38 146 ILE A O 1
ATOM 1150 N N . ALA A 1 147 ? 1.447 -0.041 -11.402 1.00 94.12 147 ALA A N 1
ATOM 1151 C CA . ALA A 1 147 ? 2.611 -0.335 -12.233 1.00 94.12 147 ALA A CA 1
ATOM 1152 C C . ALA A 1 147 ? 3.084 0.918 -12.983 1.00 94.12 147 ALA A C 1
ATOM 1154 O O . ALA A 1 147 ? 4.276 1.209 -13.019 1.00 94.12 147 ALA A O 1
ATOM 1155 N N . GLN A 1 148 ? 2.140 1.684 -13.534 1.00 93.88 148 GLN A N 1
ATOM 1156 C CA . GLN A 1 148 ? 2.417 2.948 -14.208 1.00 93.88 148 GLN A CA 1
ATOM 1157 C C . GLN A 1 148 ? 2.975 3.984 -13.233 1.00 93.88 148 GLN A C 1
ATOM 1159 O O . GLN A 1 148 ? 3.960 4.632 -13.559 1.00 93.88 148 GLN A O 1
ATOM 1164 N N . GLY A 1 149 ? 2.395 4.101 -12.034 1.00 94.12 149 GLY A N 1
ATOM 1165 C CA . GLY A 1 149 ? 2.859 5.037 -11.010 1.00 94.12 149 GLY A CA 1
ATOM 1166 C C . GLY A 1 149 ? 4.277 4.722 -10.539 1.00 94.12 149 GLY A C 1
ATOM 1167 O O . GLY A 1 149 ? 5.106 5.624 -10.465 1.00 94.12 149 GLY A O 1
ATOM 1168 N N . LEU A 1 150 ? 4.587 3.441 -10.302 1.00 94.19 150 LEU A N 1
ATOM 1169 C CA . LEU A 1 150 ? 5.937 3.003 -9.935 1.00 94.19 150 LEU A CA 1
ATOM 1170 C C . LEU A 1 150 ? 6.944 3.326 -11.043 1.00 94.19 150 LEU A C 1
ATOM 1172 O O . LEU A 1 150 ? 7.958 3.958 -10.770 1.00 94.19 150 LEU A O 1
ATOM 1176 N N . VAL A 1 151 ? 6.656 2.950 -12.296 1.00 91.81 151 VAL A N 1
ATOM 1177 C CA . VAL A 1 151 ? 7.564 3.216 -13.427 1.00 91.81 151 VAL A CA 1
ATOM 1178 C C . VAL A 1 151 ? 7.714 4.712 -13.706 1.00 91.81 151 VAL A C 1
ATOM 1180 O O . VAL A 1 151 ? 8.805 5.154 -14.056 1.00 91.81 151 VAL A O 1
ATOM 1183 N N . ALA A 1 152 ? 6.655 5.505 -13.544 1.00 90.75 152 ALA A N 1
ATOM 1184 C CA . ALA A 1 152 ? 6.741 6.950 -13.697 1.00 90.75 152 ALA A CA 1
ATOM 1185 C C . ALA A 1 152 ? 7.630 7.571 -12.612 1.00 90.75 152 ALA A C 1
ATOM 1187 O O . ALA A 1 152 ? 8.512 8.365 -12.931 1.00 90.75 152 ALA A O 1
ATOM 1188 N N . ARG A 1 153 ? 7.476 7.142 -11.351 1.00 91.44 153 ARG A N 1
ATOM 1189 C CA . ARG A 1 153 ? 8.299 7.638 -10.243 1.00 91.44 153 ARG A CA 1
ATOM 1190 C C . ARG A 1 153 ? 9.779 7.274 -10.370 1.00 91.44 153 ARG A C 1
ATOM 1192 O O . ARG A 1 153 ? 10.613 8.080 -9.967 1.00 91.44 153 ARG A O 1
ATOM 1199 N N . LEU A 1 154 ? 10.121 6.151 -11.020 1.00 87.69 154 LEU A N 1
ATOM 1200 C CA . LEU A 1 154 ? 11.519 5.802 -11.343 1.00 87.69 154 LEU A CA 1
ATOM 1201 C C . LEU A 1 154 ? 12.273 6.922 -12.079 1.00 87.69 154 LEU A C 1
ATOM 1203 O O . LEU A 1 154 ? 13.497 6.966 -12.013 1.00 87.69 154 LEU A O 1
ATOM 1207 N N . ARG A 1 155 ? 11.564 7.807 -12.791 1.00 84.19 155 ARG A N 1
ATOM 1208 C CA . ARG A 1 155 ? 12.148 8.877 -13.617 1.00 84.19 155 ARG A CA 1
ATOM 1209 C C . ARG A 1 155 ? 12.430 10.169 -12.846 1.00 84.19 155 ARG A C 1
ATOM 1211 O O . ARG A 1 155 ? 13.147 11.024 -13.359 1.00 84.19 155 ARG A O 1
ATOM 1218 N N . SER A 1 156 ? 11.873 10.308 -11.643 1.00 83.75 156 SER A N 1
ATOM 1219 C CA . SER A 1 156 ? 11.810 11.580 -10.909 1.00 83.75 156 SER A CA 1
ATOM 1220 C C . SER A 1 156 ? 12.265 11.449 -9.452 1.00 83.75 156 SER A C 1
ATOM 1222 O O . SER A 1 156 ? 11.902 12.262 -8.609 1.00 83.75 156 SER A O 1
ATOM 1224 N N . TYR A 1 157 ? 13.069 10.432 -9.113 1.00 85.94 157 TYR A N 1
ATOM 1225 C CA . TYR A 1 157 ? 13.561 10.267 -7.737 1.00 85.94 157 TYR A CA 1
ATOM 1226 C C . TYR A 1 157 ? 14.409 11.441 -7.253 1.00 85.94 157 TYR A C 1
ATOM 1228 O O . TYR A 1 157 ? 14.354 11.788 -6.077 1.00 85.94 157 TYR A O 1
ATOM 1236 N N . LYS A 1 158 ? 15.169 12.071 -8.153 1.00 81.62 158 LYS A N 1
ATOM 1237 C CA . LYS A 1 158 ? 15.996 13.250 -7.854 1.00 81.62 158 LYS A CA 1
ATOM 1238 C C . LYS A 1 158 ? 15.195 14.425 -7.275 1.00 81.62 158 LYS A C 1
ATOM 1240 O O . LYS A 1 158 ? 15.761 15.237 -6.551 1.00 81.62 158 LYS A O 1
ATOM 1245 N N . ASP A 1 159 ? 13.898 14.487 -7.571 1.00 83.00 159 ASP A N 1
ATOM 1246 C CA . ASP A 1 159 ? 13.002 15.569 -7.163 1.00 83.00 159 ASP A CA 1
ATOM 1247 C C . ASP A 1 159 ? 12.306 15.262 -5.815 1.00 83.00 159 ASP A C 1
ATOM 1249 O O . ASP A 1 159 ? 11.575 16.090 -5.272 1.00 83.00 159 ASP A O 1
ATOM 1253 N N . ILE A 1 160 ? 12.564 14.086 -5.219 1.00 87.31 160 ILE A N 1
ATOM 1254 C CA . ILE A 1 160 ? 11.981 13.646 -3.944 1.00 87.31 160 ILE A CA 1
ATOM 1255 C C . ILE A 1 160 ? 12.982 13.890 -2.795 1.00 87.31 160 ILE A C 1
ATOM 1257 O O . ILE A 1 160 ? 14.025 13.237 -2.745 1.00 87.31 160 ILE A O 1
ATOM 1261 N N . PRO A 1 161 ? 12.667 14.744 -1.796 1.00 86.56 161 PRO A N 1
ATOM 1262 C CA . PRO A 1 161 ? 13.603 15.095 -0.716 1.00 86.56 161 PRO A CA 1
ATOM 1263 C C . PRO A 1 161 ? 14.086 13.920 0.150 1.00 86.56 161 PRO A C 1
ATOM 1265 O O . PRO A 1 161 ? 15.134 13.998 0.782 1.00 86.56 161 PRO A O 1
ATOM 1268 N N . TYR A 1 162 ? 13.310 12.840 0.211 1.00 88.56 162 TYR A N 1
ATOM 1269 C CA . TYR A 1 162 ? 13.582 11.625 0.985 1.00 88.56 162 TYR A CA 1
ATOM 1270 C C . TYR A 1 162 ? 13.614 10.393 0.062 1.00 88.56 162 TYR A C 1
ATOM 1272 O O . TYR A 1 162 ? 13.052 9.340 0.377 1.00 88.56 162 TYR A O 1
ATOM 1280 N N . LYS A 1 163 ? 14.249 10.553 -1.110 1.00 87.94 163 LYS A N 1
ATOM 1281 C CA . LYS A 1 163 ? 14.273 9.562 -2.194 1.00 87.94 163 LYS A CA 1
ATOM 1282 C C . LYS A 1 163 ? 14.684 8.164 -1.736 1.00 87.94 163 LYS A C 1
ATOM 1284 O O . LYS A 1 163 ? 14.015 7.218 -2.126 1.00 87.94 163 LYS A O 1
ATOM 1289 N N . ASP A 1 164 ? 15.685 8.022 -0.869 1.00 86.69 164 A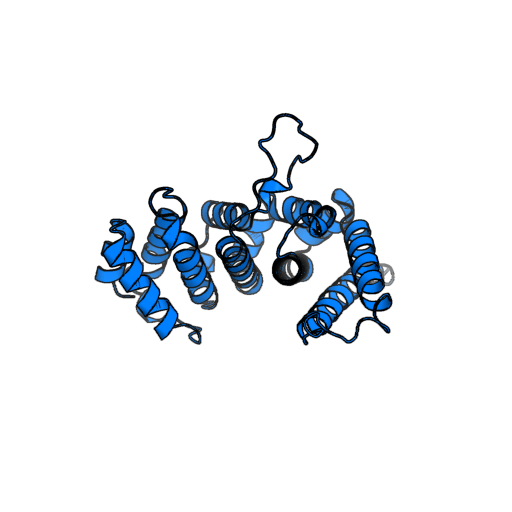SP A N 1
ATOM 1290 C CA . ASP A 1 164 ? 16.249 6.710 -0.515 1.00 86.69 164 ASP A CA 1
ATOM 1291 C C . ASP A 1 164 ? 15.222 5.796 0.172 1.00 86.69 164 ASP A C 1
ATOM 1293 O O . ASP A 1 164 ? 15.077 4.624 -0.186 1.00 86.69 164 ASP A O 1
ATOM 1297 N N . ASP A 1 165 ? 14.437 6.353 1.101 1.00 88.00 165 ASP A N 1
ATOM 1298 C CA . ASP A 1 165 ? 13.373 5.623 1.795 1.00 88.00 165 ASP A CA 1
ATOM 1299 C C . ASP A 1 165 ? 12.275 5.171 0.817 1.00 88.00 165 ASP A C 1
ATOM 1301 O O . ASP A 1 165 ? 11.780 4.043 0.893 1.00 88.00 165 ASP A O 1
ATOM 1305 N N . ILE A 1 166 ? 11.894 6.043 -0.121 1.00 92.31 166 ILE A N 1
ATOM 1306 C CA . ILE A 1 166 ? 10.872 5.745 -1.133 1.00 92.31 166 ILE A CA 1
ATOM 1307 C C . ILE A 1 166 ? 11.386 4.712 -2.133 1.00 92.31 166 ILE A C 1
ATOM 1309 O O . ILE A 1 166 ? 10.711 3.712 -2.377 1.00 92.31 166 ILE A O 1
ATOM 1313 N N . MET A 1 167 ? 12.599 4.913 -2.649 1.00 90.44 167 MET A N 1
ATOM 1314 C CA . MET A 1 167 ? 13.283 4.020 -3.580 1.00 90.44 167 MET A CA 1
ATOM 1315 C C . MET A 1 167 ? 13.372 2.604 -3.016 1.00 90.44 167 MET A C 1
ATOM 1317 O O . MET A 1 167 ? 13.082 1.642 -3.728 1.00 90.44 167 MET A O 1
ATOM 1321 N N . LEU A 1 168 ? 13.702 2.451 -1.730 1.00 87.69 168 LEU A N 1
ATOM 1322 C CA . LEU A 1 168 ? 13.772 1.142 -1.085 1.00 87.69 168 LEU A CA 1
ATOM 1323 C C . LEU A 1 168 ? 12.437 0.385 -1.165 1.00 87.69 168 LEU A C 1
ATOM 1325 O O . LEU A 1 168 ? 12.404 -0.784 -1.570 1.00 87.69 168 LEU A O 1
ATOM 1329 N N . PHE A 1 169 ? 11.331 1.028 -0.782 1.00 93.31 169 PHE A N 1
ATOM 1330 C CA . PHE A 1 169 ? 10.027 0.365 -0.782 1.00 93.31 169 PHE A CA 1
ATOM 1331 C C . PHE A 1 169 ? 9.417 0.238 -2.178 1.00 93.31 169 PHE A C 1
ATOM 1333 O O . PHE A 1 169 ? 8.725 -0.749 -2.429 1.00 93.31 169 PHE A O 1
ATOM 1340 N N . ASP A 1 170 ? 9.735 1.138 -3.104 1.00 93.75 170 ASP A N 1
ATOM 1341 C CA . ASP A 1 170 ? 9.358 1.005 -4.511 1.00 93.75 170 ASP A CA 1
ATOM 1342 C C . ASP A 1 170 ? 10.012 -0.184 -5.173 1.00 93.75 170 ASP A C 1
ATOM 1344 O O . ASP A 1 170 ? 9.321 -0.996 -5.788 1.00 93.75 170 ASP A O 1
ATOM 1348 N N . MET A 1 171 ? 11.325 -0.341 -5.003 1.00 90.25 171 MET A N 1
ATOM 1349 C CA . MET A 1 171 ? 12.037 -1.490 -5.554 1.00 90.25 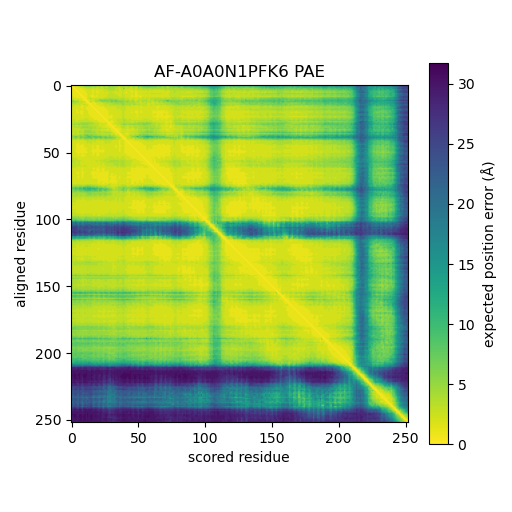171 MET A CA 1
ATOM 1350 C C . MET A 1 171 ? 11.538 -2.787 -4.934 1.00 90.25 171 MET A C 1
ATOM 1352 O O . MET A 1 171 ? 11.331 -3.773 -5.643 1.00 90.25 171 MET A O 1
ATOM 1356 N N . LYS A 1 172 ? 11.271 -2.791 -3.624 1.00 92.00 172 LYS A N 1
ATOM 1357 C CA . LYS A 1 172 ? 10.673 -3.947 -2.952 1.00 92.00 172 LYS A CA 1
ATOM 1358 C C . LYS A 1 172 ? 9.292 -4.279 -3.520 1.00 92.00 172 LYS A C 1
ATOM 1360 O O . LYS A 1 172 ? 9.013 -5.449 -3.782 1.00 92.00 172 LYS A O 1
ATOM 1365 N N . LEU A 1 173 ? 8.434 -3.284 -3.725 1.00 95.44 173 LEU A N 1
ATOM 1366 C CA . LEU A 1 173 ? 7.087 -3.483 -4.252 1.00 95.44 173 LEU A CA 1
ATOM 1367 C C . LEU A 1 173 ? 7.111 -3.937 -5.716 1.00 95.44 173 LEU A C 1
ATOM 1369 O O . LEU A 1 173 ? 6.446 -4.917 -6.054 1.00 95.44 173 LEU A O 1
ATOM 1373 N N . LEU A 1 174 ? 7.922 -3.289 -6.558 1.00 93.50 174 LEU A N 1
ATOM 1374 C CA . LEU A 1 174 ? 8.186 -3.701 -7.937 1.00 93.50 174 LEU A CA 1
ATOM 1375 C C . LEU A 1 174 ? 8.646 -5.156 -7.977 1.00 93.50 174 LEU A C 1
ATOM 1377 O O . LEU A 1 174 ? 8.069 -5.957 -8.714 1.00 93.50 174 LEU A O 1
ATOM 1381 N N . PHE A 1 175 ? 9.629 -5.522 -7.152 1.00 89.69 175 PHE A N 1
ATOM 1382 C CA . PHE A 1 175 ?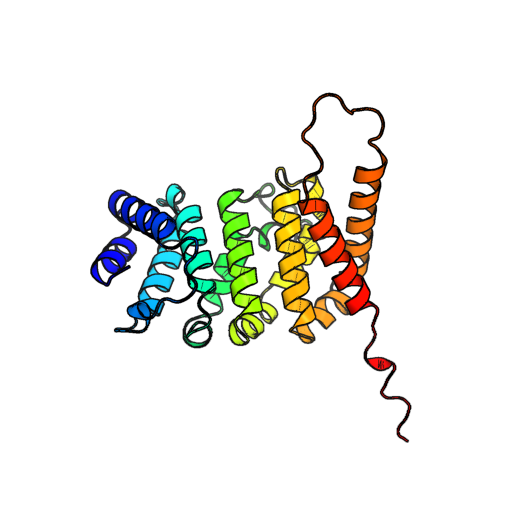 10.115 -6.893 -7.051 1.00 89.69 175 PHE A CA 1
ATOM 1383 C C . PHE A 1 175 ? 9.000 -7.865 -6.687 1.00 89.69 175 PHE A C 1
ATOM 1385 O O . PHE A 1 175 ? 8.805 -8.835 -7.407 1.00 89.69 175 PHE A O 1
ATOM 1392 N N . ILE A 1 176 ? 8.224 -7.605 -5.634 1.00 93.31 176 ILE A N 1
ATOM 1393 C CA . ILE A 1 176 ? 7.139 -8.501 -5.210 1.00 93.31 176 ILE A CA 1
ATOM 1394 C C . ILE A 1 176 ? 6.101 -8.675 -6.327 1.00 93.31 176 ILE A C 1
ATOM 1396 O O . ILE A 1 176 ? 5.756 -9.806 -6.675 1.00 93.31 176 ILE A O 1
ATOM 1400 N N . LEU A 1 177 ? 5.612 -7.576 -6.907 1.00 94.19 177 LEU A N 1
ATOM 1401 C CA . LEU A 1 177 ? 4.550 -7.614 -7.915 1.00 94.1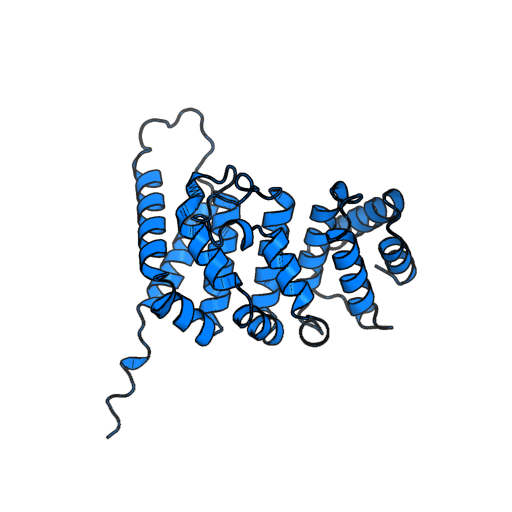9 177 LEU A CA 1
ATOM 1402 C C . LEU A 1 177 ? 4.991 -8.365 -9.170 1.00 94.19 177 LEU A C 1
ATOM 1404 O O . LEU A 1 177 ? 4.274 -9.229 -9.663 1.00 94.19 177 LEU A O 1
ATOM 1408 N N . THR A 1 178 ? 6.188 -8.075 -9.660 1.00 90.31 178 THR A N 1
ATOM 1409 C CA . THR A 1 178 ? 6.719 -8.695 -10.878 1.00 90.31 178 THR A CA 1
ATOM 1410 C C . THR A 1 178 ? 7.205 -10.122 -10.655 1.00 90.31 178 THR A C 1
ATOM 1412 O O . THR A 1 178 ? 7.126 -10.953 -11.558 1.00 90.31 178 THR A O 1
ATOM 1415 N N . ALA A 1 179 ? 7.681 -10.439 -9.448 1.00 90.06 179 ALA A N 1
ATOM 1416 C CA . ALA A 1 179 ? 8.117 -11.777 -9.092 1.00 90.06 179 ALA A CA 1
ATOM 1417 C C . ALA A 1 179 ? 6.954 -12.758 -8.960 1.00 90.06 179 ALA A C 1
ATOM 1419 O O . ALA A 1 179 ? 7.172 -13.949 -9.197 1.00 90.06 179 ALA A O 1
ATOM 1420 N N . LEU A 1 180 ? 5.786 -12.272 -8.531 1.00 91.62 180 LEU A N 1
ATOM 1421 C CA . LEU A 1 180 ? 4.630 -13.091 -8.173 1.00 91.62 180 LEU A CA 1
ATOM 1422 C C . LEU A 1 180 ? 3.472 -12.988 -9.173 1.00 91.62 180 LEU A C 1
ATOM 1424 O O . LEU A 1 180 ? 2.535 -13.775 -9.067 1.00 91.62 180 LEU A O 1
ATOM 1428 N N . ARG A 1 181 ? 3.508 -12.050 -10.130 1.00 90.62 181 ARG A N 1
ATOM 1429 C CA . ARG A 1 181 ? 2.456 -11.879 -11.140 1.00 90.62 181 ARG A CA 1
ATOM 1430 C C . ARG A 1 181 ? 2.991 -11.529 -12.527 1.00 90.62 181 ARG A C 1
ATOM 1432 O O . ARG A 1 181 ? 3.586 -10.477 -12.757 1.00 90.62 181 ARG A O 1
ATOM 1439 N N . GLN A 1 182 ? 2.756 -12.452 -13.461 1.00 89.75 182 GLN A N 1
ATOM 1440 C CA . GLN A 1 182 ? 3.278 -12.389 -14.827 1.00 89.75 182 GLN A CA 1
ATOM 1441 C C . GLN A 1 182 ? 2.639 -11.285 -15.669 1.00 89.75 182 GLN A C 1
ATOM 1443 O O . GLN A 1 182 ? 3.325 -10.689 -16.487 1.00 89.75 182 GLN A O 1
ATOM 1448 N N . ASP A 1 183 ? 1.361 -10.988 -15.460 1.00 91.25 183 ASP A N 1
ATOM 1449 C CA . ASP A 1 183 ? 0.649 -9.898 -16.132 1.00 91.25 183 ASP A CA 1
ATOM 1450 C C . ASP A 1 183 ? 1.257 -8.527 -15.795 1.00 91.25 183 ASP A C 1
ATOM 1452 O O . ASP A 1 183 ? 1.579 -7.7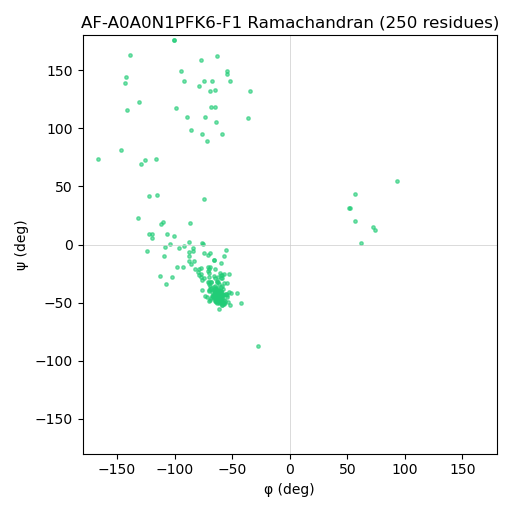54 -16.696 1.00 91.25 183 ASP A O 1
ATOM 1456 N N . ILE A 1 184 ? 1.517 -8.254 -14.511 1.00 92.12 184 ILE A N 1
ATOM 1457 C CA . ILE A 1 184 ? 2.198 -7.027 -14.074 1.00 92.12 184 ILE A CA 1
ATOM 1458 C C . ILE A 1 184 ? 3.632 -6.985 -14.617 1.00 92.12 184 ILE A C 1
ATOM 1460 O O . ILE A 1 184 ? 4.074 -5.949 -15.113 1.00 92.12 184 ILE A O 1
ATOM 1464 N N . SER A 1 185 ? 4.357 -8.107 -14.562 1.00 90.62 185 SER A N 1
ATOM 1465 C CA . SER A 1 185 ? 5.711 -8.208 -15.123 1.00 90.62 185 SER A CA 1
ATOM 1466 C C . SER A 1 185 ? 5.738 -7.917 -16.629 1.00 90.62 185 SER A C 1
ATOM 1468 O O . SER A 1 185 ? 6.542 -7.100 -17.084 1.00 90.62 185 SER A O 1
ATOM 1470 N N . ALA A 1 186 ? 4.830 -8.525 -17.396 1.00 89.69 186 ALA A N 1
ATOM 1471 C CA . ALA A 1 186 ? 4.720 -8.343 -18.838 1.00 89.69 186 ALA A CA 1
ATOM 1472 C C . ALA A 1 186 ? 4.385 -6.894 -19.200 1.00 89.69 186 ALA A C 1
ATOM 1474 O O . ALA A 1 186 ? 5.025 -6.343 -20.097 1.00 89.69 186 ALA A O 1
ATOM 1475 N N . LYS A 1 187 ? 3.464 -6.267 -18.458 1.00 91.88 187 LYS A N 1
ATOM 1476 C CA . LYS A 1 187 ? 3.101 -4.854 -18.607 1.00 91.88 187 LYS A CA 1
ATOM 1477 C C . LYS A 1 187 ? 4.300 -3.934 -18.381 1.00 91.88 187 LYS A C 1
ATOM 1479 O O . LYS A 1 187 ? 4.614 -3.101 -19.226 1.00 91.88 187 LYS A O 1
ATOM 1484 N N . ILE A 1 188 ? 5.033 -4.123 -17.282 1.00 90.25 188 ILE A N 1
ATOM 1485 C CA . ILE A 1 188 ? 6.226 -3.317 -16.976 1.00 90.25 188 ILE A CA 1
ATOM 1486 C C . ILE A 1 188 ? 7.303 -3.489 -18.056 1.00 90.25 188 ILE A C 1
ATOM 1488 O O . ILE A 1 188 ? 7.891 -2.501 -18.494 1.00 90.25 188 ILE A O 1
ATOM 1492 N N . LYS A 1 189 ? 7.545 -4.724 -18.512 1.00 86.00 189 LYS A N 1
ATOM 1493 C CA . LYS A 1 189 ? 8.586 -5.032 -19.504 1.00 86.00 189 LYS A CA 1
ATOM 1494 C C . LYS A 1 189 ? 8.238 -4.542 -20.909 1.00 86.00 189 LYS A C 1
ATOM 1496 O O . LYS A 1 189 ? 9.106 -4.002 -21.583 1.00 86.00 189 LYS A O 1
ATOM 1501 N N . SER A 1 190 ? 7.007 -4.776 -21.353 1.00 87.19 190 SER A N 1
ATOM 1502 C CA . SER A 1 190 ? 6.637 -4.668 -22.771 1.00 87.19 190 SER A CA 1
ATOM 1503 C C . SER A 1 190 ? 5.891 -3.380 -23.101 1.00 87.19 190 SER A C 1
ATOM 1505 O O . SER A 1 190 ? 5.976 -2.921 -24.232 1.00 87.19 190 SER A O 1
ATOM 1507 N N . GLU A 1 191 ? 5.168 -2.801 -22.138 1.00 90.75 191 GLU A N 1
ATOM 1508 C CA . GLU A 1 191 ? 4.326 -1.617 -22.370 1.00 90.75 191 GLU A CA 1
ATOM 1509 C C . GLU A 1 191 ? 4.913 -0.349 -21.744 1.00 90.75 191 GLU A C 1
ATOM 1511 O O . GLU A 1 191 ? 4.749 0.738 -22.286 1.00 90.75 191 GLU A O 1
ATOM 1516 N N . LEU A 1 192 ? 5.593 -0.468 -20.597 1.00 89.25 192 LEU A N 1
ATOM 1517 C CA . LEU A 1 192 ? 6.052 0.693 -19.823 1.00 89.25 192 LEU A CA 1
ATOM 1518 C C . LEU A 1 192 ? 7.550 0.988 -19.958 1.00 89.25 192 LEU A C 1
ATOM 1520 O O . LEU A 1 192 ? 8.033 1.921 -19.317 1.00 89.25 192 LEU A O 1
ATOM 1524 N N . HIS A 1 193 ? 8.289 0.201 -20.750 1.00 87.56 193 HIS A N 1
ATOM 1525 C CA . HIS A 1 193 ? 9.751 0.303 -20.877 1.00 87.56 193 HIS A CA 1
ATOM 1526 C C . HIS A 1 193 ? 10.473 0.283 -19.517 1.00 87.56 193 HIS A C 1
ATOM 1528 O O . HIS A 1 193 ? 11.520 0.899 -19.330 1.00 87.56 193 HIS A O 1
ATOM 1534 N N . GLY A 1 194 ? 9.907 -0.423 -18.530 1.00 85.19 194 GLY A N 1
ATOM 1535 C CA . GLY A 1 194 ? 10.370 -0.372 -17.142 1.00 85.19 194 GLY A CA 1
ATOM 1536 C C . GLY A 1 194 ? 11.822 -0.815 -16.969 1.00 85.19 194 GLY A C 1
ATOM 1537 O O . GLY A 1 194 ? 12.506 -0.318 -16.082 1.00 85.19 194 GLY A O 1
ATOM 1538 N N . MET A 1 195 ? 12.314 -1.701 -17.841 1.00 83.25 195 MET A N 1
ATOM 1539 C CA . MET A 1 195 ? 13.708 -2.150 -17.814 1.00 83.25 195 MET A CA 1
ATOM 1540 C C . MET A 1 195 ? 14.694 -1.022 -18.117 1.00 83.25 195 MET A C 1
ATOM 1542 O O . MET A 1 195 ? 15.708 -0.920 -17.434 1.00 83.25 195 MET A O 1
ATOM 1546 N N . ASP A 1 196 ? 14.384 -0.159 -19.084 1.00 86.50 196 ASP A N 1
ATOM 1547 C CA . ASP A 1 196 ? 15.265 0.946 -19.469 1.00 86.50 196 ASP A CA 1
ATOM 1548 C C . ASP A 1 196 ? 15.401 1.945 -18.312 1.00 86.50 196 ASP A C 1
ATOM 1550 O O . ASP A 1 196 ? 16.505 2.368 -17.966 1.00 86.50 196 ASP A O 1
ATOM 1554 N N . TYR A 1 197 ? 14.288 2.240 -17.630 1.00 86.69 197 TYR A N 1
ATOM 1555 C CA . TYR A 1 197 ? 14.281 3.117 -16.456 1.00 86.69 197 TYR A CA 1
ATOM 1556 C C . TYR A 1 197 ? 14.992 2.510 -15.250 1.00 86.69 197 TYR A C 1
ATOM 1558 O O . TYR A 1 197 ? 15.692 3.221 -14.537 1.00 86.69 197 TYR A O 1
ATOM 1566 N N . LEU A 1 198 ? 14.867 1.201 -15.028 1.00 84.56 198 LEU A N 1
ATOM 1567 C CA . LEU A 1 198 ? 15.595 0.520 -13.957 1.00 84.56 198 LEU A CA 1
ATOM 1568 C C . LEU A 1 198 ? 17.104 0.509 -14.203 1.00 84.56 198 LEU A C 1
ATOM 1570 O O . LEU A 1 198 ? 17.869 0.709 -13.263 1.00 84.56 198 LEU A O 1
ATOM 1574 N N . ILE A 1 199 ? 17.535 0.315 -15.453 1.00 84.38 199 ILE A N 1
ATOM 1575 C CA . ILE A 1 199 ? 18.949 0.410 -15.832 1.00 84.38 199 ILE A CA 1
ATOM 1576 C C . ILE A 1 199 ? 19.454 1.842 -15.632 1.00 84.38 199 ILE A C 1
ATOM 1578 O O . ILE A 1 199 ? 20.524 2.025 -15.055 1.00 84.38 199 ILE A O 1
ATOM 1582 N N . SER A 1 200 ? 18.686 2.854 -16.055 1.00 86.19 200 SER A N 1
ATOM 1583 C CA . SER A 1 200 ? 19.028 4.264 -15.820 1.00 86.19 200 SER A CA 1
ATOM 1584 C C . SER A 1 200 ? 19.187 4.555 -14.330 1.00 86.19 200 SER A C 1
ATOM 1586 O O . SER A 1 200 ? 20.228 5.053 -13.913 1.00 86.19 200 SER A O 1
ATOM 1588 N N . CYS A 1 201 ? 18.202 4.151 -13.524 1.00 84.19 201 CYS A N 1
ATOM 1589 C CA . CYS A 1 201 ? 18.227 4.314 -12.076 1.00 84.19 201 CYS A CA 1
ATOM 1590 C C . CYS A 1 201 ? 19.464 3.633 -11.467 1.00 84.19 201 CYS A C 1
ATOM 1592 O O . CYS A 1 201 ? 20.200 4.264 -10.716 1.00 84.19 201 CYS A O 1
ATOM 1594 N N . LEU A 1 202 ? 19.765 2.383 -11.846 1.00 82.12 202 LEU A N 1
ATOM 1595 C CA . LEU A 1 202 ? 20.958 1.665 -11.381 1.00 82.12 202 LEU A CA 1
ATOM 1596 C C . LEU A 1 202 ? 22.259 2.404 -11.722 1.00 82.12 202 LEU A C 1
ATOM 1598 O O . LEU A 1 202 ? 23.147 2.500 -10.876 1.00 82.12 202 LEU A O 1
ATOM 1602 N N . ASN A 1 203 ? 22.375 2.933 -12.939 1.00 83.62 203 ASN A N 1
ATOM 1603 C CA . ASN A 1 203 ? 23.553 3.693 -13.351 1.00 83.62 203 ASN A CA 1
ATOM 1604 C C . ASN A 1 203 ? 23.710 4.983 -12.538 1.00 83.62 203 ASN A C 1
ATOM 1606 O O . ASN A 1 203 ? 24.832 5.315 -12.154 1.00 83.62 203 ASN A O 1
ATOM 1610 N N . GLU A 1 204 ? 22.614 5.683 -12.242 1.00 84.19 204 GLU A N 1
ATOM 1611 C CA . GLU A 1 204 ? 22.623 6.867 -11.374 1.00 84.19 204 GLU A CA 1
ATOM 1612 C C . GLU A 1 204 ? 23.136 6.514 -9.974 1.00 84.19 204 GLU A C 1
ATOM 1614 O O . GLU A 1 204 ? 24.074 7.144 -9.494 1.00 84.19 204 GLU A O 1
ATOM 1619 N N . ILE A 1 205 ? 22.625 5.436 -9.373 1.00 81.00 205 ILE A N 1
ATOM 1620 C CA . ILE A 1 205 ? 23.041 4.960 -8.042 1.00 81.00 205 ILE A CA 1
ATOM 1621 C C . ILE A 1 205 ? 24.532 4.601 -8.011 1.00 81.00 205 ILE A C 1
ATOM 1623 O O . ILE A 1 205 ? 25.251 4.974 -7.085 1.00 81.00 205 ILE A O 1
ATOM 1627 N N . ILE A 1 206 ? 25.016 3.874 -9.023 1.00 80.88 206 ILE A N 1
ATOM 1628 C CA . ILE A 1 206 ? 26.436 3.504 -9.132 1.00 80.88 206 ILE A CA 1
ATOM 1629 C C . ILE A 1 206 ? 27.303 4.755 -9.299 1.00 80.88 206 ILE A C 1
ATOM 1631 O O . ILE A 1 206 ? 28.374 4.848 -8.699 1.00 80.88 206 ILE A O 1
ATOM 1635 N N . THR A 1 207 ? 26.842 5.719 -10.098 1.00 83.06 207 THR A N 1
ATOM 1636 C CA . THR A 1 207 ? 27.560 6.975 -10.326 1.00 83.06 207 THR A CA 1
ATOM 1637 C C . THR A 1 207 ? 27.655 7.776 -9.031 1.00 83.06 207 THR A C 1
ATOM 1639 O O . THR A 1 207 ? 28.764 8.151 -8.655 1.00 83.06 207 THR A O 1
ATOM 1642 N N . GLU A 1 208 ? 26.547 7.956 -8.305 1.00 80.00 208 GLU A N 1
ATOM 1643 C CA . GLU A 1 208 ? 26.516 8.623 -6.994 1.00 80.00 208 GLU A CA 1
ATOM 1644 C C . GLU A 1 208 ? 27.496 7.967 -6.004 1.00 80.00 208 GLU A C 1
ATOM 1646 O O . GLU A 1 208 ? 28.262 8.666 -5.346 1.00 80.00 208 GLU A O 1
ATOM 1651 N N . ALA A 1 209 ? 27.565 6.632 -5.968 1.00 74.94 209 ALA A N 1
ATOM 1652 C CA . ALA A 1 209 ? 28.491 5.903 -5.097 1.00 74.94 209 ALA A CA 1
ATOM 1653 C C . ALA A 1 209 ? 29.977 6.018 -5.505 1.00 74.94 209 ALA A C 1
ATOM 1655 O O . ALA A 1 209 ? 30.862 5.826 -4.673 1.00 74.94 209 ALA A O 1
ATOM 1656 N N . SER A 1 210 ? 30.273 6.296 -6.779 1.00 69.75 210 SER A N 1
ATOM 1657 C CA . SER A 1 210 ? 31.646 6.356 -7.308 1.00 69.75 210 SER A CA 1
ATOM 1658 C C . SER A 1 210 ? 32.338 7.714 -7.139 1.00 69.75 210 SER A C 1
ATOM 1660 O O . SER A 1 210 ? 33.561 7.794 -7.248 1.00 69.75 210 SER A O 1
ATOM 1662 N N . VAL A 1 211 ? 31.575 8.776 -6.869 1.00 60.41 211 VAL A N 1
ATOM 1663 C CA . VAL A 1 211 ? 32.076 10.160 -6.790 1.00 60.41 211 VAL A CA 1
ATOM 1664 C C . VAL A 1 211 ? 32.675 10.497 -5.411 1.00 60.41 211 VAL A C 1
ATOM 1666 O O . VAL A 1 211 ? 33.263 11.565 -5.260 1.00 60.41 211 VAL A O 1
ATOM 1669 N N . ASP A 1 212 ? 32.636 9.584 -4.431 1.00 52.69 212 ASP A N 1
ATOM 1670 C CA . ASP A 1 212 ? 33.010 9.894 -3.040 1.00 52.69 212 ASP A CA 1
ATOM 1671 C C . ASP A 1 212 ? 34.243 9.139 -2.469 1.00 52.69 212 ASP A C 1
ATOM 1673 O O . ASP A 1 212 ? 34.104 8.251 -1.623 1.00 52.69 212 ASP A O 1
ATOM 1677 N N . PRO A 1 213 ? 35.485 9.481 -2.888 1.00 46.53 213 PRO A N 1
ATOM 1678 C CA . PRO A 1 213 ? 36.686 9.161 -2.099 1.00 46.53 213 PRO A CA 1
ATOM 1679 C C . PRO A 1 213 ? 37.219 10.314 -1.224 1.00 46.53 213 PRO A C 1
ATOM 1681 O O . PRO A 1 213 ? 37.960 10.040 -0.284 1.00 46.53 213 PRO A O 1
ATOM 1684 N N . ASP A 1 214 ? 36.865 11.580 -1.498 1.00 44.03 214 ASP A N 1
ATOM 1685 C CA . ASP A 1 214 ? 37.575 12.757 -0.947 1.00 44.03 214 ASP A CA 1
ATOM 1686 C C . ASP A 1 214 ? 36.724 13.715 -0.082 1.00 44.03 214 ASP A C 1
ATOM 1688 O O . ASP A 1 214 ? 37.237 14.732 0.390 1.00 44.03 214 ASP A O 1
ATOM 1692 N N . VAL A 1 215 ? 35.458 13.395 0.221 1.00 47.09 215 VAL A N 1
ATOM 1693 C CA . VAL A 1 215 ? 34.620 14.169 1.167 1.00 47.09 215 VAL A CA 1
ATOM 1694 C C . VAL A 1 215 ? 34.271 13.331 2.405 1.00 47.09 215 VAL A C 1
ATOM 1696 O O . VAL A 1 215 ? 33.173 13.368 2.949 1.00 47.09 215 VAL A O 1
ATOM 1699 N N . ALA A 1 216 ? 35.254 12.598 2.937 1.00 41.34 216 ALA A N 1
ATOM 1700 C CA . ALA A 1 216 ? 35.148 11.843 4.194 1.00 41.34 216 ALA A CA 1
ATOM 1701 C C . ALA A 1 216 ? 35.175 12.737 5.459 1.00 41.34 216 ALA A C 1
ATOM 1703 O O . ALA A 1 216 ? 35.770 12.396 6.483 1.00 41.34 216 ALA A O 1
ATOM 1704 N N . GLY A 1 217 ? 34.529 13.899 5.404 1.00 39.59 217 GLY A N 1
ATOM 1705 C CA . GLY A 1 217 ? 34.467 14.860 6.494 1.00 39.59 217 GLY A CA 1
ATOM 1706 C C . GLY A 1 217 ? 33.134 15.590 6.503 1.00 39.59 217 GLY A C 1
ATOM 1707 O O . GLY A 1 217 ? 33.073 16.733 6.072 1.00 39.59 217 GLY A O 1
ATOM 1708 N N . ALA A 1 218 ? 32.114 14.936 7.065 1.00 39.38 218 ALA A N 1
ATOM 1709 C CA . ALA A 1 218 ? 30.801 15.488 7.420 1.00 39.38 218 ALA A CA 1
ATOM 1710 C C . ALA A 1 218 ? 29.655 15.368 6.397 1.00 39.38 218 ALA A C 1
ATOM 1712 O O . ALA A 1 218 ? 28.958 16.344 6.168 1.00 39.38 218 ALA A O 1
ATOM 1713 N N . CYS A 1 219 ? 29.351 14.157 5.925 1.00 34.78 219 CYS A N 1
ATOM 1714 C CA . CYS A 1 219 ? 27.985 13.747 5.562 1.00 34.78 219 CYS A CA 1
ATOM 1715 C C . CYS A 1 219 ? 27.801 12.272 5.962 1.00 34.78 219 CYS A C 1
ATOM 1717 O O . CYS A 1 219 ? 28.739 11.488 5.859 1.00 34.78 219 CYS A O 1
ATOM 1719 N N . GLY A 1 220 ? 26.640 11.920 6.520 1.00 34.91 220 GLY A N 1
ATOM 1720 C CA . GLY A 1 220 ? 26.360 10.636 7.178 1.00 34.91 220 GLY A CA 1
ATOM 1721 C C . GLY A 1 220 ? 26.699 9.399 6.343 1.00 34.91 220 GLY A C 1
ATOM 1722 O O . GLY A 1 220 ? 26.490 9.372 5.138 1.00 34.91 220 GLY A O 1
ATOM 1723 N N . GLY A 1 221 ? 27.237 8.381 7.020 1.00 33.31 221 GLY A N 1
ATOM 1724 C CA . GLY A 1 221 ? 27.753 7.165 6.404 1.00 33.31 221 GLY A CA 1
ATOM 1725 C C . GLY A 1 221 ? 26.750 6.444 5.509 1.00 33.31 221 GLY A C 1
ATOM 1726 O O . GLY A 1 221 ? 25.559 6.390 5.798 1.00 33.31 221 GLY A O 1
ATOM 1727 N N . VAL A 1 222 ? 27.281 5.829 4.455 1.00 42.00 222 VAL A N 1
ATOM 1728 C CA . VAL A 1 222 ? 26.598 4.831 3.631 1.00 42.00 222 VAL A CA 1
ATOM 1729 C C . VAL A 1 222 ? 26.195 3.666 4.545 1.00 42.00 222 VAL A C 1
ATOM 1731 O O . VAL A 1 222 ? 27.005 2.801 4.884 1.00 42.00 222 VAL A O 1
ATOM 1734 N N . THR A 1 223 ? 24.959 3.693 5.043 1.00 41.94 223 THR A N 1
ATOM 1735 C CA . THR A 1 223 ? 24.389 2.664 5.920 1.00 41.94 223 THR A CA 1
ATOM 1736 C C . THR A 1 223 ? 23.997 1.428 5.103 1.00 41.94 223 THR A C 1
ATOM 1738 O O . THR A 1 223 ? 23.808 1.491 3.887 1.00 41.94 223 THR A O 1
ATOM 1741 N N . GLY A 1 224 ? 23.878 0.270 5.765 1.00 42.84 224 GLY A N 1
ATOM 1742 C CA . GLY A 1 224 ? 23.636 -1.049 5.152 1.00 42.84 224 GLY A CA 1
ATOM 1743 C C . GLY A 1 224 ? 22.403 -1.184 4.239 1.00 42.84 224 GLY A C 1
ATOM 1744 O O . GLY A 1 224 ? 22.245 -2.216 3.585 1.00 42.84 224 GLY A O 1
ATOM 1745 N N . ASP A 1 225 ? 21.571 -0.150 4.129 1.00 47.94 225 ASP A N 1
ATOM 1746 C CA . ASP A 1 225 ? 20.404 -0.084 3.248 1.00 47.94 225 ASP A CA 1
ATOM 1747 C C . ASP A 1 225 ? 20.787 -0.028 1.760 1.00 47.94 225 ASP A C 1
ATOM 1749 O O . ASP A 1 225 ? 20.125 -0.664 0.937 1.00 47.94 225 ASP A O 1
ATOM 1753 N N . SER A 1 226 ? 21.924 0.595 1.413 1.00 51.28 226 SER A N 1
ATOM 1754 C CA . SER A 1 226 ? 22.442 0.630 0.028 1.00 51.28 226 SER A CA 1
ATOM 1755 C C . SER A 1 226 ? 22.771 -0.771 -0.509 1.00 51.28 226 SER A C 1
ATOM 1757 O O . SER A 1 226 ? 22.599 -1.063 -1.692 1.00 51.28 226 SER A O 1
ATOM 1759 N N . HIS A 1 227 ? 23.196 -1.685 0.369 1.00 52.12 227 HIS A N 1
ATOM 1760 C CA . HIS A 1 227 ? 23.515 -3.064 -0.001 1.00 52.12 227 HIS A CA 1
ATOM 1761 C C . HIS A 1 227 ? 22.251 -3.913 -0.214 1.00 52.12 227 HIS A C 1
ATOM 1763 O O . HIS A 1 227 ? 22.191 -4.714 -1.147 1.00 52.12 227 HIS A O 1
ATOM 1769 N N . CYS A 1 228 ? 21.220 -3.723 0.616 1.00 50.31 228 CYS A N 1
ATOM 1770 C CA . CYS A 1 228 ? 19.913 -4.364 0.429 1.00 50.31 228 CYS A CA 1
ATOM 1771 C C . CYS A 1 228 ? 19.257 -3.887 -0.878 1.00 50.31 228 CYS A C 1
ATOM 1773 O O . CYS A 1 228 ? 18.704 -4.675 -1.645 1.00 50.31 228 CYS A O 1
ATOM 1775 N N . PHE A 1 229 ? 19.403 -2.599 -1.170 1.00 57.66 229 PHE A N 1
ATOM 1776 C CA . PHE A 1 229 ? 18.907 -1.952 -2.372 1.00 57.66 229 PHE A CA 1
ATOM 1777 C C . PHE A 1 229 ? 19.563 -2.476 -3.661 1.00 57.66 229 PHE A C 1
ATOM 1779 O O . PHE A 1 229 ? 18.859 -2.908 -4.578 1.00 57.66 229 PHE A O 1
ATOM 1786 N N . LEU A 1 230 ? 20.899 -2.555 -3.703 1.00 58.59 230 LEU A N 1
ATOM 1787 C CA . LEU A 1 230 ? 21.628 -3.156 -4.826 1.00 58.59 230 LEU A CA 1
ATOM 1788 C C . LEU A 1 230 ? 21.292 -4.639 -5.003 1.00 58.59 230 LEU A C 1
ATOM 1790 O O . LEU A 1 230 ? 21.156 -5.098 -6.134 1.00 58.59 230 LEU A O 1
ATOM 1794 N N . GLN A 1 231 ? 21.099 -5.389 -3.912 1.00 59.56 231 GLN A N 1
ATOM 1795 C CA . GLN A 1 231 ? 20.650 -6.779 -3.994 1.00 59.56 231 GLN A CA 1
ATOM 1796 C C . GLN A 1 231 ? 19.263 -6.890 -4.628 1.00 59.56 231 GLN A C 1
ATOM 1798 O O . GLN A 1 231 ? 19.085 -7.717 -5.517 1.00 59.56 231 GLN A O 1
ATOM 1803 N N . ILE A 1 232 ? 18.291 -6.065 -4.227 1.00 59.22 232 ILE A N 1
ATOM 1804 C CA . ILE A 1 232 ? 16.934 -6.107 -4.793 1.00 59.22 232 ILE A CA 1
ATOM 1805 C C . ILE A 1 232 ? 16.964 -5.770 -6.285 1.00 59.22 232 ILE A C 1
ATOM 1807 O O . ILE A 1 232 ? 16.386 -6.514 -7.074 1.00 59.22 232 ILE A O 1
ATOM 1811 N N . ILE A 1 233 ? 17.670 -4.707 -6.684 1.00 61.44 233 ILE A N 1
ATOM 1812 C CA . ILE A 1 233 ? 17.784 -4.322 -8.098 1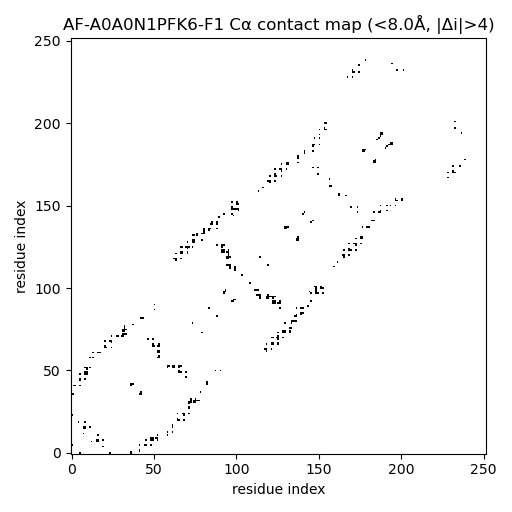.00 61.44 233 ILE A CA 1
ATOM 1813 C C . ILE A 1 233 ? 18.518 -5.402 -8.894 1.00 61.44 233 ILE A C 1
ATOM 1815 O O . ILE A 1 233 ? 18.060 -5.789 -9.966 1.00 61.44 233 ILE A O 1
ATOM 1819 N N . PHE A 1 234 ? 19.611 -5.955 -8.367 1.00 60.84 234 PHE A N 1
ATOM 1820 C CA . PHE A 1 234 ? 20.347 -7.025 -9.034 1.00 60.84 234 PHE A CA 1
ATOM 1821 C C . PHE A 1 234 ? 19.496 -8.289 -9.194 1.00 60.84 234 PHE A C 1
ATOM 1823 O O . PHE A 1 234 ? 19.437 -8.850 -10.286 1.00 60.84 234 PHE A O 1
ATOM 1830 N N . TYR A 1 235 ? 18.783 -8.716 -8.147 1.00 60.34 235 TYR A N 1
ATOM 1831 C CA . TYR A 1 235 ? 17.861 -9.852 -8.221 1.00 60.34 235 TYR A CA 1
ATOM 1832 C C . TYR A 1 235 ? 16.705 -9.590 -9.182 1.00 60.34 235 TYR A C 1
ATOM 1834 O O . TYR A 1 235 ? 16.307 -10.497 -9.915 1.00 60.34 235 TYR A O 1
ATOM 1842 N N . PHE A 1 236 ? 16.179 -8.367 -9.207 1.00 61.69 236 PHE A N 1
ATOM 1843 C CA . PHE A 1 236 ? 15.156 -7.959 -10.157 1.00 61.69 236 PHE A CA 1
ATOM 1844 C C . PHE A 1 236 ? 15.687 -8.061 -11.590 1.00 61.69 236 PHE A C 1
ATOM 1846 O O . PHE A 1 236 ? 15.129 -8.806 -12.390 1.00 61.69 236 PHE A O 1
ATOM 1853 N N . CYS A 1 237 ? 16.807 -7.408 -11.905 1.00 58.78 237 CYS A N 1
ATOM 1854 C CA . CYS A 1 237 ? 17.429 -7.449 -13.227 1.00 58.78 237 CYS A CA 1
ATOM 1855 C C . CYS A 1 237 ? 17.785 -8.881 -13.655 1.00 58.78 237 CYS A C 1
ATOM 1857 O O . CYS A 1 237 ? 17.472 -9.274 -14.779 1.00 58.78 237 CYS A O 1
ATOM 1859 N N . ALA A 1 238 ? 18.354 -9.689 -12.755 1.00 61.00 238 ALA A N 1
ATOM 1860 C CA . ALA A 1 238 ? 18.696 -11.086 -13.014 1.00 61.00 238 ALA A CA 1
ATOM 1861 C C . ALA A 1 238 ? 17.454 -11.941 -13.306 1.00 61.00 238 ALA A C 1
ATOM 1863 O O . ALA A 1 238 ? 17.446 -12.710 -14.267 1.00 61.00 238 ALA A O 1
ATOM 1864 N N . LYS A 1 239 ? 16.375 -11.773 -12.530 1.00 60.69 239 LYS A N 1
ATOM 1865 C CA . LYS A 1 239 ? 15.107 -12.480 -12.757 1.00 60.69 239 LYS A CA 1
ATOM 1866 C C . LYS A 1 239 ? 14.404 -12.014 -14.037 1.00 60.69 239 LYS A C 1
ATOM 1868 O O . LYS A 1 239 ? 13.757 -12.818 -14.694 1.00 60.69 239 LYS A O 1
ATOM 1873 N N . PHE A 1 240 ? 14.548 -10.745 -14.420 1.00 55.03 240 PHE A N 1
ATOM 1874 C CA . PHE A 1 240 ? 13.956 -10.190 -15.644 1.00 55.03 240 PHE A CA 1
ATOM 1875 C C . PHE A 1 240 ? 14.721 -10.527 -16.932 1.00 55.03 240 PHE A C 1
ATOM 1877 O O . PHE A 1 240 ? 14.114 -10.549 -18.011 1.00 55.03 240 PHE A O 1
ATOM 1884 N N . HIS A 1 241 ? 16.031 -10.775 -16.835 1.00 55.41 241 HIS A N 1
ATOM 1885 C CA . HIS A 1 241 ? 16.866 -11.268 -17.937 1.00 55.41 241 HIS A CA 1
ATOM 1886 C C . HIS A 1 241 ? 16.733 -12.778 -18.169 1.00 55.41 241 HIS A C 1
ATOM 1888 O O . HIS A 1 241 ? 16.978 -13.238 -19.282 1.00 55.41 241 HIS A O 1
ATOM 1894 N N . GLN A 1 242 ? 16.317 -13.552 -17.162 1.00 50.28 242 GLN A N 1
ATOM 1895 C CA . GLN A 1 242 ? 15.962 -14.958 -17.350 1.00 50.28 242 GLN A CA 1
ATOM 1896 C C . GLN A 1 242 ? 14.634 -15.052 -18.113 1.00 50.28 242 GLN A C 1
ATOM 1898 O O . GLN A 1 242 ? 13.554 -15.051 -17.530 1.00 50.28 242 GLN A O 1
ATOM 1903 N N . ASP A 1 243 ? 14.715 -15.083 -19.443 1.00 43.81 243 ASP A N 1
ATOM 1904 C CA . ASP A 1 243 ? 13.573 -15.321 -20.321 1.00 43.81 243 ASP A CA 1
ATOM 1905 C C . ASP A 1 243 ? 13.072 -16.773 -20.168 1.00 43.81 243 ASP A C 1
ATOM 1907 O O . ASP A 1 243 ? 13.811 -17.707 -20.505 1.00 43.81 243 ASP A O 1
ATOM 1911 N N . PRO A 1 244 ? 11.821 -17.010 -19.724 1.00 45.12 244 PRO A N 1
ATOM 1912 C CA . PRO A 1 244 ? 11.248 -18.354 -19.688 1.00 45.12 244 PRO A CA 1
ATOM 1913 C C . PRO A 1 244 ? 11.042 -18.958 -21.087 1.00 45.12 244 PRO A C 1
ATOM 1915 O O . PRO A 1 244 ? 10.804 -20.159 -21.203 1.00 45.12 244 PRO A O 1
ATOM 1918 N N . ARG A 1 245 ? 11.135 -18.161 -22.164 1.00 42.88 245 ARG A N 1
ATOM 1919 C CA . ARG A 1 245 ? 10.941 -18.635 -23.546 1.00 42.88 245 ARG A CA 1
ATOM 1920 C C . ARG A 1 245 ? 12.115 -19.430 -24.124 1.00 42.88 245 ARG A C 1
ATOM 1922 O O . ARG A 1 245 ? 12.020 -19.899 -25.248 1.00 42.88 245 ARG A O 1
ATOM 1929 N N . SER A 1 246 ? 13.180 -19.661 -23.360 1.00 38.31 246 SER A N 1
ATOM 1930 C CA . SER A 1 246 ? 14.315 -20.492 -23.794 1.00 38.31 246 SER A CA 1
ATOM 1931 C C . SER A 1 246 ? 14.153 -21.996 -23.501 1.00 38.31 246 SER A C 1
ATOM 1933 O O . SER A 1 246 ? 15.047 -22.785 -23.809 1.00 38.31 246 SER A O 1
ATOM 1935 N N . HIS A 1 247 ? 13.017 -22.433 -22.940 1.00 37.78 247 HIS A N 1
ATOM 1936 C CA . HIS A 1 247 ? 12.766 -23.848 -22.614 1.00 37.78 247 HIS A CA 1
ATOM 1937 C C . HIS A 1 247 ? 11.561 -24.492 -23.320 1.00 37.78 247 HIS A C 1
ATOM 1939 O O . HIS A 1 247 ? 11.238 -25.637 -23.012 1.00 37.78 247 HIS A O 1
ATOM 1945 N N . SER A 1 248 ? 10.929 -23.833 -24.300 1.00 33.72 248 SER A N 1
ATOM 1946 C CA . SER A 1 248 ? 9.842 -24.445 -25.090 1.00 33.72 248 SER A CA 1
ATOM 1947 C C . SER A 1 248 ? 10.209 -24.836 -26.528 1.00 33.72 248 SER A C 1
ATOM 1949 O O . SER A 1 248 ? 9.314 -25.215 -27.274 1.00 33.72 248 SER A O 1
ATOM 1951 N N . GLU A 1 249 ? 11.482 -24.779 -26.935 1.00 34.12 249 GLU A N 1
ATOM 1952 C CA . GLU A 1 249 ? 11.912 -25.206 -28.287 1.00 34.12 249 GLU A CA 1
ATOM 1953 C C . GLU A 1 249 ? 12.550 -26.606 -28.358 1.00 34.12 249 GLU A C 1
ATOM 1955 O O . GLU A 1 249 ? 12.976 -27.036 -29.423 1.00 34.12 249 GLU A O 1
ATOM 1960 N N . TYR A 1 250 ? 12.546 -27.377 -27.269 1.00 36.84 250 TYR A N 1
ATOM 1961 C CA . TYR A 1 250 ? 12.955 -28.786 -27.298 1.00 36.84 250 TYR A CA 1
ATOM 1962 C C . TYR A 1 250 ? 11.862 -29.672 -26.713 1.00 36.84 250 TYR A C 1
ATOM 1964 O O . TYR A 1 250 ? 11.989 -30.140 -25.591 1.00 36.84 250 TYR A O 1
ATOM 1972 N N . ASN A 1 251 ? 10.771 -29.839 -27.460 1.00 37.09 251 ASN A N 1
ATOM 1973 C CA . ASN A 1 251 ? 9.899 -31.019 -27.441 1.00 37.09 251 ASN A CA 1
ATOM 1974 C C . ASN A 1 251 ? 8.982 -30.943 -28.674 1.00 37.09 251 ASN A C 1
ATOM 1976 O O . ASN A 1 251 ? 7.802 -30.607 -28.573 1.00 37.09 251 ASN A O 1
ATOM 1980 N N . ALA A 1 252 ? 9.578 -31.205 -29.837 1.00 35.19 252 ALA A N 1
ATOM 1981 C CA . ALA A 1 252 ? 8.895 -31.633 -31.053 1.00 35.19 252 ALA A CA 1
ATOM 1982 C C . ALA A 1 252 ? 9.361 -33.057 -31.374 1.00 35.19 252 ALA A C 1
ATOM 1984 O O . ALA A 1 252 ? 10.565 -33.327 -31.151 1.00 35.19 252 ALA A O 1
#

Secondary structure (DSSP, 8-state):
--HHHHHHHHHT-HHHHHHHHHHHHHHHTT----GGGGSTTHHHHHHHHHHHHHH-GGGHHHHHHHHHHHHHHTT--SSHHHH--HHHHHHHHHHTTGGGGTTTT-TTS-S--PPPHHHHHHHHHHHHHHHHH-HHHHHHHHHSSHHHHHHHHTT-GGG-TTHHHHHHHHHHHHHHHHHH-HHHHHHHHHTS-HHHHHHHHHHHHHHHHHS-SS--SSS----THHHHHHHHHHHHHHHHHS-GGGSSSS--